Protein AF-0000000066290770 (afdb_homodimer)

Organism: Methanosarcina acetivorans (strain ATCC 35395 / DSM 2834 / JCM 12185 / C2A) (NCBI:txid188937)

Solvent-accessible surface area (backbone atoms only — not comparable to full-atom values): 12757 Å² total; per-residue (Å²): 129,86,73,59,54,65,58,34,53,48,52,32,48,52,29,50,52,49,43,49,64,75,46,68,86,55,50,72,67,58,44,77,74,28,66,59,59,45,32,20,41,50,38,32,49,35,48,33,11,51,30,54,68,66,41,49,66,69,58,50,65,71,44,66,86,53,62,60,66,57,42,34,47,48,22,49,42,57,66,74,42,60,89,70,64,56,65,66,58,50,51,48,36,60,72,48,52,43,58,53,48,49,56,52,50,52,49,50,52,48,47,66,69,65,60,127,129,86,73,58,55,65,58,34,51,47,51,32,50,52,29,49,50,50,41,48,63,75,44,69,87,53,50,72,67,57,44,76,72,29,65,58,60,46,30,21,40,49,38,33,48,35,48,35,10,51,29,55,67,66,38,49,67,68,58,52,65,73,44,67,88,53,63,61,65,58,43,33,48,49,22,51,42,56,66,72,40,59,89,69,63,56,62,68,58,51,50,48,37,60,71,49,50,44,59,53,47,50,55,52,51,52,50,49,51,48,48,64,69,64,59,127

Secondary structure (DSSP, 8-state):
----HHHHHHHHHHHHHHHHHHHTT--HHHHHT-HHHHHHHHHHHHHHHHHHHHS-HHHHHH-TTS-HHHHHHHHHHHHHSTTS--HHHHHHIIIIIHHHHHHHHHHHHHHHHH--/----HHHHHHHHHHHHHHHHHHHTT--HHHHHT-HHHHHHHHHHHHHHHHHHHHS-HHHHHH-TTS-HHHHHHHHHHHHHSTTS--HHHHHHIIIIIHHHHHHHHHHHHHHHHH--

pLDDT: mean 95.93, std 8.74, range [45.28, 98.94]

InterPro domains:
  IPR008201 Ribonuclease HepT-like [PF01934] (12-107)

Structure (mmCIF, N/CA/C/O backbone):
data_AF-0000000066290770-model_v1
#
loop_
_entity.id
_entity.type
_entity.pdbx_description
1 polymer 'Putative RNase MA_1296'
#
loop_
_atom_site.group_PDB
_atom_site.id
_atom_site.type_symbol
_atom_site.label_atom_id
_atom_site.label_alt_id
_atom_site.label_comp_id
_atom_site.label_asym_id
_atom_site.label_entity_id
_atom_site.label_seq_id
_atom_site.pdbx_PDB_ins_code
_atom_site.Cartn_x
_atom_site.Cartn_y
_atom_site.Cartn_z
_atom_site.occupancy
_atom_site.B_iso_or_equiv
_atom_site.auth_seq_id
_atom_site.auth_comp_id
_atom_site.auth_asym_id
_atom_site.auth_atom_id
_atom_site.pdbx_PDB_model_num
ATOM 1 N N . MET A 1 1 ? 10.297 19.641 -12.523 1 45.75 1 MET A N 1
ATOM 2 C CA . MET A 1 1 ? 10.133 20.781 -11.625 1 45.75 1 MET A CA 1
ATOM 3 C C . MET A 1 1 ? 9.633 20.328 -10.258 1 45.75 1 MET A C 1
ATOM 5 O O . MET A 1 1 ? 8.828 19.391 -10.164 1 45.75 1 MET A O 1
ATOM 9 N N . LYS A 1 2 ? 10.391 20.609 -9.211 1 59.28 2 LYS A N 1
ATOM 10 C CA . LYS A 1 2 ? 10.023 20.203 -7.855 1 59.28 2 LYS A CA 1
ATOM 11 C C . LYS A 1 2 ? 8.617 20.672 -7.504 1 59.28 2 LYS A C 1
ATOM 13 O O . LYS A 1 2 ? 8.297 21.859 -7.641 1 59.28 2 LYS A O 1
ATOM 18 N N . LYS A 1 3 ? 7.641 19.688 -7.336 1 73.31 3 LYS A N 1
ATOM 19 C CA . LYS A 1 3 ? 6.27 20.078 -7.016 1 73.31 3 LYS A CA 1
ATOM 20 C C . LYS A 1 3 ? 6.23 20.953 -5.77 1 73.31 3 LYS A C 1
ATOM 22 O O . LYS A 1 3 ? 7.102 20.859 -4.906 1 73.31 3 LYS A O 1
ATOM 27 N N . ASP A 1 4 ? 5.438 21.953 -5.84 1 89.31 4 ASP A N 1
ATOM 28 C CA . ASP A 1 4 ? 5.078 22.781 -4.688 1 89.31 4 ASP A CA 1
ATOM 29 C C . ASP A 1 4 ? 4.719 21.906 -3.486 1 89.31 4 ASP A C 1
ATOM 31 O O . ASP A 1 4 ? 4.008 20.906 -3.625 1 89.31 4 ASP A O 1
ATOM 35 N N . ASP A 1 5 ? 5.363 22.219 -2.348 1 96.88 5 ASP A N 1
ATOM 36 C CA . ASP A 1 5 ? 5.105 21.484 -1.111 1 96.88 5 ASP A CA 1
ATOM 37 C C . ASP A 1 5 ? 3.607 21.375 -0.843 1 96.88 5 ASP A C 1
ATOM 39 O O . ASP A 1 5 ? 3.148 20.406 -0.25 1 96.88 5 ASP A O 1
ATOM 43 N N . ARG A 1 6 ? 2.844 22.344 -1.299 1 96.25 6 ARG A N 1
ATOM 44 C CA . ARG A 1 6 ? 1.404 22.344 -1.054 1 96.25 6 ARG A CA 1
ATOM 45 C C . ARG A 1 6 ? 0.73 21.141 -1.684 1 96.25 6 ARG A C 1
ATOM 47 O O . ARG A 1 6 ? -0.256 20.625 -1.153 1 96.25 6 ARG A O 1
ATOM 54 N N . VAL A 1 7 ? 1.261 20.703 -2.799 1 96.88 7 VAL A N 1
ATOM 55 C CA . VAL A 1 7 ? 0.7 19.547 -3.486 1 96.88 7 VAL A CA 1
ATOM 56 C C . VAL A 1 7 ? 0.788 18.312 -2.582 1 96.88 7 VAL A C 1
ATOM 58 O O . VAL A 1 7 ? -0.211 17.625 -2.361 1 96.88 7 VAL A O 1
ATOM 61 N N . TYR A 1 8 ? 1.95 18.094 -1.993 1 98 8 TYR A N 1
ATOM 62 C CA . TYR A 1 8 ? 2.174 16.906 -1.164 1 98 8 TYR A CA 1
ATOM 63 C C . TYR A 1 8 ? 1.448 17.031 0.17 1 98 8 TYR A C 1
ATOM 65 O O . TYR A 1 8 ? 0.964 16.047 0.717 1 98 8 TYR A O 1
ATOM 73 N N . LEU A 1 9 ? 1.38 18.234 0.683 1 98.56 9 LEU A N 1
ATOM 74 C CA . LEU A 1 9 ? 0.605 18.453 1.899 1 98.56 9 LEU A CA 1
ATOM 75 C C . LEU A 1 9 ? -0.867 18.125 1.673 1 98.56 9 LEU A C 1
ATOM 77 O O . LEU A 1 9 ? -1.521 17.547 2.547 1 98.56 9 LEU A O 1
ATOM 81 N N . ASN A 1 10 ? -1.342 18.469 0.503 1 98 10 ASN A N 1
ATOM 82 C CA . ASN A 1 10 ? -2.73 18.156 0.186 1 98 10 ASN A CA 1
ATOM 83 C C . ASN A 1 10 ? -2.93 16.641 0.006 1 98 10 ASN A C 1
ATOM 85 O O . ASN A 1 10 ? -3.988 16.109 0.345 1 98 10 ASN A O 1
ATOM 89 N N . HIS A 1 11 ? -1.937 15.961 -0.562 1 98.5 11 HIS A N 1
ATOM 90 C CA . HIS A 1 11 ? -2.006 14.508 -0.62 1 98.5 11 HIS A CA 1
ATOM 91 C C . HIS A 1 11 ? -2.141 13.906 0.775 1 98.5 11 HIS A C 1
ATOM 93 O O . HIS A 1 11 ? -2.932 12.984 0.985 1 98.5 11 HIS A O 1
ATOM 99 N N . ILE A 1 12 ? -1.354 14.461 1.691 1 98.81 12 ILE A N 1
ATOM 100 C CA . ILE A 1 12 ? -1.396 13.992 3.072 1 98.81 12 ILE A CA 1
ATOM 101 C C . ILE A 1 12 ? -2.799 14.188 3.641 1 98.81 12 ILE A C 1
ATOM 103 O O . ILE A 1 12 ? -3.379 13.266 4.219 1 98.81 12 ILE A O 1
ATOM 107 N N . LEU A 1 13 ? -3.395 15.328 3.398 1 98.81 13 LEU A N 1
ATOM 108 C CA . LEU A 1 13 ? -4.711 15.633 3.945 1 98.81 13 LEU A CA 1
ATOM 109 C C . LEU A 1 13 ? -5.781 14.734 3.33 1 98.81 13 LEU A C 1
ATOM 111 O O . LEU A 1 13 ? -6.711 14.305 4.02 1 98.81 13 LEU A O 1
ATOM 115 N N . GLN A 1 14 ? -5.66 14.484 2.068 1 98.75 14 GLN A N 1
ATOM 116 C CA . GLN A 1 14 ? -6.609 13.586 1.412 1 98.75 14 GLN A CA 1
ATOM 117 C C . GLN A 1 14 ? -6.539 12.18 2.002 1 98.75 14 GLN A C 1
ATOM 119 O O . GLN A 1 14 ? -7.57 11.562 2.26 1 98.75 14 GLN A O 1
ATOM 124 N N . SER A 1 15 ? -5.332 11.727 2.229 1 98.88 15 SER A N 1
ATOM 125 C CA . SER A 1 15 ? -5.156 10.398 2.816 1 98.88 15 SER A CA 1
ATOM 126 C C . SER A 1 15 ? -5.688 10.352 4.246 1 98.88 15 SER A C 1
ATOM 128 O O . SER A 1 15 ? -6.32 9.375 4.648 1 98.88 15 SER A O 1
ATOM 130 N N . VAL A 1 16 ? -5.391 11.422 4.965 1 98.88 16 VAL A N 1
ATOM 131 C CA . VAL A 1 16 ? -5.926 11.531 6.32 1 98.88 16 VAL A CA 1
ATOM 132 C C . VAL A 1 16 ? -7.449 11.438 6.285 1 98.88 16 VAL A C 1
ATOM 134 O O . VAL A 1 16 ? -8.055 10.695 7.062 1 98.88 16 VAL A O 1
ATOM 137 N N . SER A 1 17 ? -8.062 12.148 5.395 1 98.81 17 SER A N 1
ATOM 138 C CA . SER A 1 17 ? -9.516 12.164 5.285 1 98.81 17 SER A CA 1
ATOM 139 C C . SER A 1 17 ? -10.07 10.781 4.973 1 98.81 17 SER A C 1
ATOM 141 O O . SER A 1 17 ? -11.102 10.383 5.516 1 98.81 17 SER A O 1
ATOM 143 N N . LEU A 1 18 ? -9.43 10.047 4.125 1 98.81 18 LEU A N 1
ATOM 144 C CA . LEU A 1 18 ? -9.875 8.703 3.773 1 98.81 18 LEU A CA 1
ATOM 145 C C . LEU A 1 18 ? -9.75 7.762 4.965 1 98.81 18 LEU A C 1
ATOM 147 O O . LEU A 1 18 ? -10.648 6.957 5.223 1 98.81 18 LEU A O 1
ATOM 151 N N . ILE A 1 19 ? -8.648 7.875 5.695 1 98.94 19 ILE A N 1
ATOM 152 C CA . ILE A 1 19 ? -8.461 7.043 6.875 1 98.94 19 ILE A CA 1
ATOM 153 C C . ILE A 1 19 ? -9.578 7.309 7.883 1 98.94 19 ILE A C 1
ATOM 155 O O . ILE A 1 19 ? -10.156 6.375 8.438 1 98.94 19 ILE A O 1
ATOM 159 N N . GLU A 1 20 ? -9.828 8.578 8.086 1 98.75 20 GLU A N 1
ATOM 160 C CA . GLU A 1 20 ? -10.906 8.953 9 1 98.75 20 GLU A CA 1
ATOM 161 C C . GLU A 1 20 ? -12.242 8.391 8.531 1 98.75 20 GLU A C 1
ATOM 163 O O . GLU A 1 20 ? -13.016 7.863 9.336 1 98.75 20 GLU A O 1
ATOM 168 N N . LYS A 1 21 ? -12.516 8.492 7.258 1 98.75 21 LYS A N 1
ATOM 169 C CA . LYS A 1 21 ? -13.766 7.984 6.688 1 98.75 21 LYS A CA 1
ATOM 170 C C . LYS A 1 21 ? -13.875 6.477 6.875 1 98.75 21 LYS A C 1
ATOM 172 O O . LYS A 1 21 ? -14.93 5.973 7.27 1 98.75 21 LYS A O 1
ATOM 177 N N . TYR A 1 22 ? -12.789 5.766 6.617 1 98.75 22 TYR A N 1
ATOM 178 C CA . TYR A 1 22 ? -12.797 4.309 6.691 1 98.75 22 TYR A CA 1
ATOM 179 C C . TYR A 1 22 ? -13.055 3.84 8.117 1 98.75 22 TYR A C 1
ATOM 181 O O . TYR A 1 22 ? -13.609 2.756 8.336 1 98.75 22 TYR A O 1
ATOM 189 N N . THR A 1 23 ? -12.641 4.664 9.109 1 98.69 23 THR A N 1
ATOM 190 C CA . THR A 1 23 ? -12.578 4.129 10.461 1 98.69 23 THR A CA 1
ATOM 191 C C . THR A 1 23 ? -13.57 4.852 11.375 1 98.69 23 THR A C 1
ATOM 193 O O . THR A 1 23 ? -13.594 4.625 12.586 1 98.69 23 THR A O 1
ATOM 196 N N . GLU A 1 24 ? -14.328 5.773 10.805 1 97.19 24 GLU A N 1
ATOM 197 C CA . GLU A 1 24 ? -15.234 6.633 11.562 1 97.19 24 GLU A CA 1
ATOM 198 C C . GLU A 1 24 ? -16.156 5.809 12.461 1 97.19 24 GLU A C 1
ATOM 200 O O . GLU A 1 24 ? -16.406 6.184 13.609 1 97.19 24 GLU A O 1
ATOM 205 N N . ASP A 1 25 ? -16.578 4.637 12.109 1 96.06 25 ASP A N 1
ATOM 206 C CA . ASP A 1 25 ? -17.578 3.889 12.875 1 96.06 25 ASP A CA 1
ATOM 207 C C . ASP A 1 25 ? -17.016 2.537 13.32 1 96.06 25 ASP A C 1
ATOM 209 O O . ASP A 1 25 ? -17.781 1.603 13.578 1 96.06 25 ASP A O 1
ATOM 213 N N . LEU A 1 26 ? -15.742 2.49 13.352 1 97.81 26 LEU A N 1
ATOM 214 C CA . LEU A 1 26 ? -15.148 1.209 13.719 1 97.81 26 LEU A CA 1
ATOM 215 C C . LEU A 1 26 ? -14.609 1.247 15.148 1 97.81 26 LEU A C 1
ATOM 217 O O . LEU A 1 26 ? -14 2.234 15.555 1 97.81 26 LEU A O 1
ATOM 221 N N . THR A 1 27 ? -14.906 0.156 15.852 1 98.44 27 THR A N 1
ATOM 222 C CA . THR A 1 27 ? -14.211 -0.07 17.109 1 98.44 27 THR A CA 1
ATOM 223 C C . THR A 1 27 ? -12.82 -0.661 16.859 1 98.44 27 THR A C 1
ATOM 225 O O . THR A 1 27 ? -12.531 -1.142 15.766 1 98.44 27 THR A O 1
ATOM 228 N N . GLU A 1 28 ? -12.016 -0.543 17.906 1 98.44 28 GLU A N 1
ATOM 229 C CA . GLU A 1 28 ? -10.703 -1.164 17.828 1 98.44 28 GLU A CA 1
ATOM 230 C C . GLU A 1 28 ? -10.812 -2.645 17.469 1 98.44 28 GLU A C 1
ATOM 232 O O . GLU A 1 28 ? -10.078 -3.141 16.609 1 98.44 28 GLU A O 1
ATOM 237 N N . GLU A 1 29 ? -11.695 -3.295 18.094 1 98.56 29 GLU A N 1
ATOM 238 C CA . GLU A 1 29 ? -11.867 -4.73 17.891 1 98.56 29 GLU A CA 1
ATOM 239 C C . GLU A 1 29 ? -12.297 -5.031 16.453 1 98.56 29 GLU A C 1
ATOM 241 O O . GLU A 1 29 ? -11.797 -5.977 15.836 1 98.56 29 GLU A O 1
ATOM 246 N N . GLU A 1 30 ? -13.234 -4.246 15.953 1 98.62 30 GLU A N 1
ATOM 247 C CA . GLU A 1 30 ? -13.688 -4.418 14.578 1 98.62 30 GLU A CA 1
ATOM 248 C C . GLU A 1 30 ? -12.547 -4.199 13.586 1 98.62 30 GLU A C 1
ATOM 250 O O . GLU A 1 30 ? -12.406 -4.938 12.609 1 98.62 30 GLU A O 1
ATOM 255 N N . PHE A 1 31 ? -11.773 -3.225 13.906 1 98.88 31 PHE A N 1
ATOM 256 C CA . PHE A 1 31 ? -10.633 -2.939 13.039 1 98.88 31 PHE A CA 1
ATOM 257 C C . PHE A 1 31 ? -9.625 -4.078 13.086 1 98.88 31 PHE A C 1
ATOM 259 O O . PHE A 1 31 ? -9.164 -4.555 12.039 1 98.88 31 PHE A O 1
ATOM 266 N N . LEU A 1 32 ? -9.297 -4.555 14.242 1 98.5 32 LEU A N 1
ATOM 267 C CA . LEU A 1 32 ? -8.242 -5.543 14.43 1 98.5 32 LEU A CA 1
ATOM 268 C C . LEU A 1 32 ? -8.641 -6.883 13.828 1 98.5 32 LEU A C 1
ATOM 270 O O . LEU A 1 32 ? -7.777 -7.715 13.531 1 98.5 32 LEU A O 1
ATOM 274 N N . SER A 1 33 ? -9.891 -7.102 13.523 1 98.19 33 SER A N 1
ATOM 275 C CA . SER A 1 33 ? -10.352 -8.398 13.047 1 98.19 33 SER A CA 1
ATOM 276 C C . SER A 1 33 ? -10.742 -8.336 11.57 1 98.19 33 SER A C 1
ATOM 278 O O . SER A 1 33 ? -11.281 -9.305 11.023 1 98.19 33 SER A O 1
ATOM 280 N N . ASN A 1 34 ? -10.523 -7.227 10.977 1 98.38 34 ASN A N 1
ATOM 281 C CA . ASN A 1 34 ? -11 -7.047 9.609 1 98.38 34 ASN A CA 1
ATOM 282 C C . ASN A 1 34 ? -9.891 -6.555 8.695 1 98.38 34 ASN A C 1
ATOM 284 O O . ASN A 1 34 ? -9.625 -5.352 8.625 1 98.38 34 ASN A O 1
ATOM 288 N N . SER A 1 35 ? -9.383 -7.441 7.883 1 98.62 35 SER A N 1
ATOM 289 C CA . SER A 1 35 ? -8.203 -7.164 7.066 1 98.62 35 SER A CA 1
ATOM 290 C C . SER A 1 35 ? -8.516 -6.152 5.969 1 98.62 35 SER A C 1
ATOM 292 O O . SER A 1 35 ? -7.617 -5.445 5.496 1 98.62 35 SER A O 1
ATOM 294 N N . LEU A 1 36 ? -9.773 -6.09 5.598 1 98.81 36 LEU A N 1
ATOM 295 C CA . LEU A 1 36 ? -10.172 -5.125 4.578 1 98.81 36 LEU A CA 1
ATOM 296 C C . LEU A 1 36 ? -9.867 -3.703 5.031 1 98.81 36 LEU A C 1
ATOM 298 O O . LEU A 1 36 ? -9.242 -2.934 4.297 1 98.81 36 LEU A O 1
ATOM 302 N N . PHE A 1 37 ? -10.297 -3.361 6.219 1 98.88 37 PHE A N 1
ATOM 303 C CA . PHE A 1 37 ? -10.07 -2.027 6.762 1 98.88 37 PHE A CA 1
ATOM 304 C C . PHE A 1 37 ? -8.594 -1.809 7.066 1 98.88 37 PHE A C 1
ATOM 306 O O . PHE A 1 37 ? -8.07 -0.71 6.871 1 98.88 37 PHE A O 1
ATOM 313 N N . GLN A 1 38 ? -7.953 -2.877 7.523 1 98.88 38 GLN A N 1
ATOM 314 C CA . GLN A 1 38 ? -6.523 -2.791 7.801 1 98.88 38 GLN A CA 1
ATOM 315 C C . GLN A 1 38 ? -5.742 -2.445 6.535 1 98.88 38 GLN A C 1
ATOM 317 O O . GLN A 1 38 ? -4.969 -1.484 6.52 1 98.88 38 GLN A O 1
ATOM 322 N N . ASP A 1 39 ? -6.016 -3.162 5.508 1 98.88 39 ASP A N 1
ATOM 323 C CA . ASP A 1 39 ? -5.277 -2.957 4.266 1 98.88 39 ASP A CA 1
ATOM 324 C C . ASP A 1 39 ? -5.57 -1.58 3.674 1 98.88 39 ASP A C 1
ATOM 326 O O . ASP A 1 39 ? -4.664 -0.902 3.184 1 98.88 39 ASP A O 1
ATOM 330 N N . ALA A 1 40 ? -6.801 -1.164 3.713 1 98.94 40 ALA A N 1
ATOM 331 C CA . ALA A 1 40 ? -7.172 0.134 3.154 1 98.94 40 ALA A CA 1
ATOM 332 C C . ALA A 1 40 ? -6.484 1.271 3.904 1 98.94 40 ALA A C 1
ATOM 334 O O . ALA A 1 40 ? -5.934 2.188 3.289 1 98.94 40 ALA A O 1
ATOM 335 N N . THR A 1 41 ? -6.469 1.187 5.215 1 98.94 41 THR A N 1
ATOM 336 C CA . THR A 1 41 ? -5.871 2.258 6.004 1 98.94 41 THR A CA 1
ATOM 337 C C . THR A 1 41 ? -4.348 2.236 5.883 1 98.94 41 THR A C 1
ATOM 339 O O . THR A 1 41 ? -3.711 3.291 5.824 1 98.94 41 THR A O 1
ATOM 342 N N . ILE A 1 42 ? -3.799 1.049 5.844 1 98.94 42 ILE A N 1
ATOM 343 C CA . ILE A 1 42 ? -2.354 0.926 5.695 1 98.94 42 ILE A CA 1
ATOM 344 C C . ILE A 1 42 ? -1.92 1.524 4.355 1 98.94 42 ILE A C 1
ATOM 346 O O . ILE A 1 42 ? -0.903 2.219 4.281 1 98.94 42 ILE A O 1
ATOM 350 N N . ARG A 1 43 ? -2.682 1.32 3.305 1 98.88 43 ARG A N 1
ATOM 351 C CA . ARG A 1 43 ? -2.41 1.933 2.008 1 98.88 43 ARG A CA 1
ATOM 352 C C . ARG A 1 43 ? -2.355 3.453 2.119 1 98.88 43 ARG A C 1
ATOM 354 O O . ARG A 1 43 ? -1.444 4.086 1.587 1 98.88 43 ARG A O 1
ATOM 361 N N . GLN A 1 44 ? -3.285 3.992 2.797 1 98.88 44 GLN A N 1
ATOM 362 C CA . GLN A 1 44 ? -3.332 5.445 2.928 1 98.88 44 GLN A CA 1
ATOM 363 C C . GLN A 1 44 ? -2.197 5.953 3.811 1 98.88 44 GLN A C 1
ATOM 365 O O . GLN A 1 44 ? -1.651 7.031 3.568 1 98.88 44 GLN A O 1
ATOM 370 N N . ILE A 1 45 ? -1.801 5.184 4.844 1 98.94 45 ILE A N 1
ATOM 371 C CA . ILE A 1 45 ? -0.653 5.547 5.668 1 98.94 45 ILE A CA 1
ATOM 372 C C . ILE A 1 45 ? 0.619 5.52 4.824 1 98.94 45 ILE A C 1
ATOM 374 O O . ILE A 1 45 ? 1.478 6.395 4.953 1 98.94 45 ILE A O 1
ATOM 378 N N . GL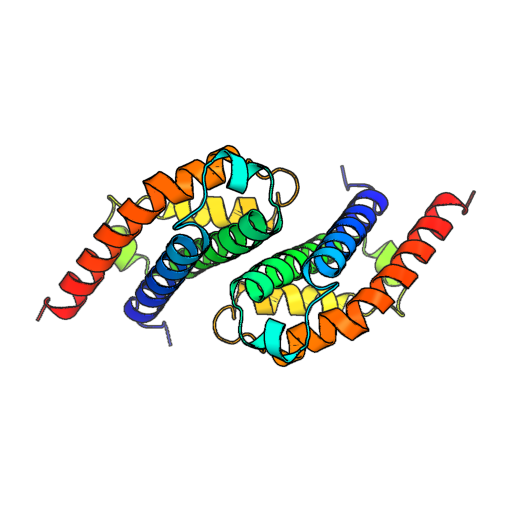N A 1 46 ? 0.743 4.551 3.979 1 98.88 46 GLN A N 1
ATOM 379 C CA . GLN A 1 46 ? 1.875 4.488 3.061 1 98.88 46 GLN A CA 1
ATOM 380 C C . GLN A 1 46 ? 1.925 5.723 2.164 1 98.88 46 GLN A C 1
ATOM 382 O O . GLN A 1 46 ? 3 6.266 1.904 1 98.88 46 GLN A O 1
ATOM 387 N N . ILE A 1 47 ? 0.772 6.16 1.685 1 98.88 47 ILE A N 1
ATOM 388 C CA . ILE A 1 47 ? 0.703 7.336 0.825 1 98.88 47 ILE A CA 1
ATOM 389 C C . ILE A 1 47 ? 1.16 8.57 1.601 1 98.88 47 ILE A C 1
ATOM 391 O O . ILE A 1 47 ? 1.926 9.383 1.084 1 98.88 47 ILE A O 1
ATOM 395 N N . ILE A 1 48 ? 0.717 8.68 2.842 1 98.88 48 ILE A N 1
ATOM 396 C CA . ILE A 1 48 ? 1.16 9.781 3.691 1 98.88 48 ILE A CA 1
ATOM 397 C C . ILE A 1 48 ? 2.684 9.773 3.797 1 98.88 48 ILE A C 1
ATOM 399 O O . ILE A 1 48 ? 3.328 10.812 3.666 1 98.88 48 ILE A O 1
ATOM 403 N N . GLY A 1 49 ? 3.248 8.609 4.059 1 98.69 49 GLY A N 1
ATOM 404 C CA . GLY A 1 49 ? 4.695 8.492 4.133 1 98.69 49 GLY A CA 1
ATOM 405 C C . GLY A 1 49 ? 5.391 8.859 2.838 1 98.69 49 GLY A C 1
ATOM 406 O O . GLY A 1 49 ? 6.418 9.547 2.85 1 98.69 49 GLY A O 1
ATOM 407 N N . GLU A 1 50 ? 4.828 8.422 1.718 1 98.5 50 GLU A N 1
ATOM 408 C CA . GLU A 1 50 ? 5.402 8.742 0.417 1 98.5 50 GLU A CA 1
ATOM 409 C C . GLU A 1 50 ? 5.363 10.25 0.156 1 98.5 50 GLU A C 1
ATOM 411 O O . GLU A 1 50 ? 6.352 10.836 -0.293 1 98.5 50 GLU A O 1
ATOM 416 N N . ALA A 1 51 ? 4.199 10.852 0.392 1 98.25 51 ALA A N 1
ATOM 417 C CA . ALA A 1 51 ? 4.07 12.305 0.234 1 98.25 51 ALA A CA 1
ATOM 418 C C . ALA A 1 51 ? 5.066 13.047 1.12 1 98.25 51 ALA A C 1
ATOM 420 O O . ALA A 1 51 ? 5.664 14.031 0.695 1 98.25 51 ALA A O 1
ATOM 421 N N . THR A 1 52 ? 5.211 12.562 2.338 1 98.44 52 THR A N 1
ATOM 422 C CA . THR A 1 52 ? 6.156 13.148 3.279 1 98.44 52 THR A CA 1
ATOM 423 C C . THR A 1 52 ? 7.566 13.148 2.697 1 98.44 52 THR A C 1
ATOM 425 O O . THR A 1 52 ? 8.281 14.148 2.777 1 98.44 52 THR A O 1
ATOM 428 N N . LYS A 1 53 ? 7.953 12.039 2.09 1 97.56 53 LYS A N 1
ATOM 429 C CA . LYS A 1 53 ? 9.281 11.914 1.509 1 97.56 53 LYS A CA 1
ATOM 430 C C . LYS A 1 53 ? 9.484 12.914 0.371 1 97.56 53 LYS A C 1
ATOM 432 O O . LYS A 1 53 ? 10.617 13.242 0.022 1 97.56 53 LYS A O 1
ATOM 437 N N . ASN A 1 54 ? 8.438 13.359 -0.177 1 97.56 54 ASN A N 1
ATOM 438 C CA . ASN A 1 54 ? 8.523 14.258 -1.322 1 97.56 54 ASN A CA 1
ATOM 439 C C . ASN A 1 54 ? 8.461 15.719 -0.892 1 97.56 54 ASN A C 1
ATOM 441 O O . ASN A 1 54 ? 8.656 16.625 -1.708 1 97.56 54 ASN A O 1
ATOM 445 N N . LEU A 1 55 ? 8.156 16 0.353 1 98.12 55 LEU A N 1
ATOM 446 C CA . LEU A 1 55 ? 8.227 17.375 0.859 1 98.12 55 LEU A CA 1
ATOM 447 C C . LEU A 1 55 ? 9.664 17.891 0.81 1 98.12 55 LEU A C 1
ATOM 449 O O . LEU A 1 55 ? 10.609 17.141 1.015 1 98.12 55 LEU A O 1
ATOM 453 N N . SER A 1 56 ? 9.758 19.172 0.589 1 97.75 56 SER A N 1
ATOM 454 C CA . SER A 1 56 ? 11.086 19.781 0.559 1 97.75 56 SER A CA 1
ATOM 455 C C . SER A 1 56 ? 11.758 19.719 1.928 1 97.75 56 SER A C 1
ATOM 457 O O . SER A 1 56 ? 11.078 19.75 2.957 1 97.75 56 SER A O 1
ATOM 459 N N . LYS A 1 57 ? 13.078 19.609 1.869 1 96.62 57 LYS A N 1
ATOM 460 C CA . LYS A 1 57 ? 13.852 19.656 3.109 1 96.62 57 LYS A CA 1
ATOM 461 C C . LYS A 1 57 ? 13.609 20.969 3.857 1 96.62 57 LYS A C 1
ATOM 463 O O . LYS A 1 57 ? 13.555 20.984 5.09 1 96.62 57 LYS A O 1
ATOM 468 N N . SER A 1 58 ? 13.555 22.031 3.104 1 96.81 58 SER A N 1
ATOM 469 C CA . SER A 1 58 ? 13.328 23.328 3.705 1 96.81 58 SER A CA 1
ATOM 470 C C . SER A 1 58 ? 12.047 23.359 4.527 1 96.81 58 SER A C 1
ATOM 472 O O . SER A 1 58 ? 12.023 23.891 5.637 1 96.81 58 SER A O 1
ATOM 474 N N . LEU A 1 59 ? 10.992 22.828 4.02 1 97.69 59 LEU A N 1
ATOM 475 C CA . LEU A 1 59 ? 9.734 22.781 4.754 1 97.69 59 LEU A CA 1
ATOM 476 C C . LEU A 1 59 ? 9.859 21.922 6.004 1 97.69 59 LEU A C 1
ATOM 478 O O . LEU A 1 59 ? 9.422 22.312 7.086 1 97.69 59 LEU A O 1
ATOM 482 N N . ARG A 1 60 ? 10.414 20.75 5.848 1 97.88 60 ARG A N 1
ATOM 483 C CA . ARG A 1 60 ? 10.555 19.844 6.98 1 97.88 60 ARG A CA 1
ATOM 484 C C . ARG A 1 60 ? 11.375 20.484 8.094 1 97.88 60 ARG A C 1
ATOM 486 O O . ARG A 1 60 ? 11.047 20.344 9.273 1 97.88 60 ARG A O 1
ATOM 493 N N . ASP A 1 61 ? 12.414 21.188 7.633 1 97.69 61 ASP A N 1
ATOM 494 C CA . ASP A 1 61 ? 13.266 21.859 8.609 1 97.69 61 ASP A CA 1
ATOM 495 C C . ASP A 1 61 ? 12.516 22.969 9.328 1 97.69 61 ASP A C 1
ATOM 497 O O . ASP A 1 61 ? 12.797 23.266 10.492 1 97.69 61 ASP A O 1
ATOM 501 N N . LYS A 1 62 ? 11.602 23.594 8.695 1 97.06 62 LYS A N 1
ATOM 502 C CA . LYS A 1 62 ? 10.828 24.703 9.25 1 97.06 62 LYS A CA 1
ATOM 503 C C . LYS A 1 62 ? 9.844 24.219 10.305 1 97.06 62 LYS A C 1
ATOM 505 O O . LYS A 1 62 ? 9.461 24.969 11.203 1 97.06 62 LYS A O 1
ATOM 510 N N . TYR A 1 63 ? 9.398 23.016 10.219 1 97.81 63 TYR A N 1
ATOM 511 C CA . TYR A 1 63 ? 8.422 22.453 11.141 1 97.81 63 TYR A CA 1
ATOM 512 C C . TYR A 1 63 ? 8.961 21.188 11.797 1 97.81 63 TYR A C 1
ATOM 514 O O . TYR A 1 63 ? 8.398 20.094 11.617 1 97.81 63 TYR A O 1
ATOM 522 N N . PRO A 1 64 ? 9.938 21.344 12.656 1 97.06 64 PRO A N 1
ATOM 523 C CA . PRO A 1 64 ? 10.641 20.188 13.242 1 97.06 64 PRO A CA 1
ATOM 524 C C . PRO A 1 64 ? 9.797 19.438 14.266 1 97.06 64 PRO A C 1
ATOM 526 O O . PRO A 1 64 ? 10.156 18.344 14.68 1 97.06 64 PRO A O 1
ATOM 529 N N . GLN A 1 65 ? 8.703 20 14.625 1 96.06 65 GLN A N 1
ATOM 530 C CA . GLN A 1 65 ? 7.836 19.344 15.594 1 96.06 65 GLN A CA 1
ATOM 531 C C . GLN A 1 65 ? 7.125 18.141 14.969 1 96.06 65 GLN A C 1
ATOM 533 O O . GLN A 1 65 ? 6.594 17.281 15.68 1 96.06 65 GLN A O 1
ATOM 538 N N . VAL A 1 66 ? 7.023 18.234 13.688 1 97.88 66 VAL A N 1
ATOM 539 C CA . VAL A 1 66 ? 6.473 17.062 13 1 97.88 66 VAL A CA 1
ATOM 540 C C . VAL A 1 66 ? 7.543 15.984 12.867 1 97.88 66 VAL A C 1
ATOM 542 O O . VAL A 1 66 ? 8.664 16.266 12.438 1 97.88 66 VAL A O 1
ATOM 545 N N . HIS A 1 67 ? 7.211 14.766 13.234 1 97.56 67 HIS A N 1
ATOM 546 C CA . HIS A 1 67 ? 8.156 13.656 13.148 1 97.56 67 HIS A CA 1
ATOM 547 C C . HIS A 1 67 ? 8.242 13.109 11.727 1 97.56 67 HIS A C 1
ATOM 549 O O . HIS A 1 67 ? 7.918 11.945 11.492 1 97.56 67 HIS A O 1
ATOM 555 N N . TRP A 1 68 ? 8.805 13.922 10.789 1 98.38 68 TRP A N 1
ATOM 556 C CA . TRP A 1 68 ? 8.836 13.609 9.359 1 98.38 68 TRP A CA 1
ATOM 557 C C . TRP A 1 68 ? 9.562 12.289 9.109 1 98.38 68 TRP A C 1
ATOM 559 O O . TRP A 1 68 ? 9.094 11.461 8.32 1 98.38 68 TRP A O 1
ATOM 569 N N . ARG A 1 69 ? 10.602 12.109 9.828 1 97.69 69 ARG A N 1
ATOM 570 C CA . ARG A 1 69 ? 11.406 10.906 9.633 1 97.69 69 ARG A CA 1
ATOM 571 C C . ARG A 1 69 ? 10.641 9.656 10.062 1 97.69 69 ARG A C 1
ATOM 573 O O . ARG A 1 69 ? 10.758 8.609 9.438 1 97.69 69 ARG A O 1
ATOM 580 N N . GLY A 1 70 ? 9.953 9.781 11.156 1 98.12 70 GLY A N 1
ATOM 581 C CA . GLY A 1 70 ? 9.133 8.672 11.617 1 98.12 70 GLY A CA 1
ATOM 582 C C . GLY A 1 70 ? 8.023 8.312 10.641 1 98.12 70 GLY A C 1
ATOM 583 O O . GLY A 1 70 ? 7.742 7.133 10.43 1 98.12 70 GLY A O 1
ATOM 584 N N . ILE A 1 71 ? 7.426 9.328 10.07 1 98.62 71 ILE A N 1
ATOM 585 C CA . ILE A 1 71 ? 6.371 9.125 9.078 1 98.62 71 ILE A CA 1
ATOM 586 C C . ILE A 1 71 ? 6.934 8.391 7.867 1 98.62 71 ILE A C 1
ATOM 588 O O . ILE A 1 71 ? 6.367 7.387 7.426 1 98.62 71 ILE A O 1
ATOM 592 N N . ALA A 1 72 ? 8.039 8.859 7.352 1 98.06 72 ALA A N 1
ATOM 593 C CA . ALA A 1 72 ? 8.711 8.211 6.227 1 98.06 72 ALA A CA 1
ATOM 594 C C . ALA A 1 72 ? 9.141 6.789 6.59 1 98.06 72 ALA A C 1
ATOM 596 O O . ALA A 1 72 ? 9.016 5.871 5.773 1 98.06 72 ALA A O 1
ATOM 597 N N . GLY A 1 73 ? 9.641 6.668 7.793 1 97.81 73 GLY A N 1
ATOM 598 C CA . GLY A 1 73 ? 10.07 5.359 8.266 1 97.81 73 GLY A CA 1
ATOM 599 C C . GLY A 1 73 ? 8.938 4.355 8.344 1 97.81 73 GLY A C 1
ATOM 600 O O . GLY A 1 73 ? 9.117 3.182 8.008 1 97.81 73 GLY A O 1
ATOM 601 N N . MET A 1 74 ? 7.809 4.77 8.828 1 98.25 74 MET A N 1
ATOM 602 C CA . MET A 1 74 ? 6.668 3.861 8.891 1 98.25 74 MET A CA 1
ATOM 603 C C . MET A 1 74 ? 6.262 3.395 7.496 1 98.25 74 MET A C 1
ATOM 605 O O . MET A 1 74 ? 5.969 2.217 7.293 1 98.25 74 MET A O 1
ATOM 609 N N . ARG A 1 75 ? 6.215 4.309 6.598 1 97.94 75 ARG A N 1
ATOM 610 C CA . ARG A 1 75 ? 5.957 3.936 5.211 1 97.94 75 ARG A CA 1
ATOM 611 C C . ARG A 1 75 ? 6.898 2.826 4.762 1 97.94 75 ARG A C 1
ATOM 613 O O . ARG A 1 75 ? 6.461 1.828 4.184 1 97.94 75 ARG A O 1
ATOM 620 N N . ASP A 1 76 ? 8.188 2.973 4.99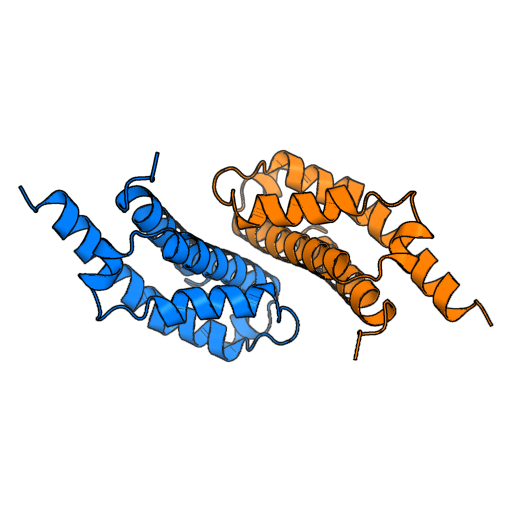2 1 97.69 76 ASP A N 1
ATOM 621 C CA . ASP A 1 76 ? 9.195 2.002 4.57 1 97.69 76 ASP A CA 1
ATOM 622 C C . ASP A 1 76 ? 8.945 0.639 5.211 1 97.69 76 ASP A C 1
ATOM 624 O O . ASP A 1 76 ? 9.039 -0.393 4.543 1 97.69 76 ASP A O 1
ATOM 628 N N . LYS A 1 77 ? 8.609 0.682 6.457 1 97.81 77 LYS A N 1
ATOM 629 C CA . LYS A 1 77 ? 8.328 -0.56 7.172 1 97.81 77 LYS A CA 1
ATOM 630 C C . LYS A 1 77 ? 7.102 -1.261 6.586 1 97.81 77 LYS A C 1
ATOM 632 O O . LYS A 1 77 ? 7.113 -2.477 6.383 1 97.81 77 LYS A O 1
ATOM 637 N N . LEU A 1 78 ? 6.082 -0.54 6.316 1 98.31 78 LEU A N 1
ATOM 638 C CA . LEU A 1 78 ? 4.836 -1.099 5.805 1 98.31 78 LEU A CA 1
ATOM 639 C C . LEU A 1 78 ? 5.039 -1.688 4.41 1 98.31 78 LEU A C 1
ATOM 641 O O . LEU A 1 78 ? 4.348 -2.633 4.027 1 98.31 78 LEU A O 1
ATOM 645 N N . ILE A 1 79 ? 5.973 -1.151 3.648 1 97.5 79 ILE A N 1
ATOM 646 C CA . ILE A 1 79 ? 6.246 -1.605 2.289 1 97.5 79 ILE A CA 1
ATOM 647 C C . ILE A 1 79 ? 7.121 -2.857 2.328 1 97.5 79 ILE A C 1
ATOM 649 O O . ILE A 1 79 ? 6.793 -3.871 1.707 1 97.5 79 ILE A O 1
ATOM 653 N N . HIS A 1 80 ? 8.133 -2.871 3.148 1 95.81 80 HIS A N 1
ATOM 654 C CA . HIS A 1 80 ? 9.148 -3.916 3.076 1 95.81 80 HIS A CA 1
ATOM 655 C C . HIS A 1 80 ? 8.844 -5.043 4.055 1 95.81 80 HIS A C 1
ATOM 657 O O . HIS A 1 80 ? 9.148 -6.207 3.781 1 95.81 80 HIS A O 1
ATOM 663 N N . ASP A 1 81 ? 8.336 -4.699 5.203 1 95.5 81 ASP A N 1
ATOM 664 C CA . ASP A 1 81 ? 7.984 -5.68 6.223 1 95.5 81 ASP A CA 1
ATOM 665 C C . ASP A 1 81 ? 6.477 -5.93 6.242 1 95.5 81 ASP A C 1
ATOM 667 O O . ASP A 1 81 ? 5.848 -5.891 7.301 1 95.5 81 ASP A O 1
ATOM 671 N N . TYR A 1 82 ? 5.887 -6.164 5.117 1 95.75 82 TYR A N 1
ATOM 672 C CA . TYR A 1 82 ? 4.445 -6.215 4.922 1 95.75 82 TYR A CA 1
ATOM 673 C C . TYR A 1 82 ? 3.83 -7.379 5.688 1 95.75 82 TYR A C 1
ATOM 675 O O . TYR A 1 82 ? 2.635 -7.367 5.992 1 95.75 82 TYR A O 1
ATOM 683 N N . PHE A 1 83 ? 4.52 -8.414 6.074 1 91.75 83 PHE A N 1
ATOM 684 C CA . PHE A 1 83 ? 3.945 -9.531 6.812 1 91.75 83 PHE A CA 1
ATOM 685 C C . PHE A 1 83 ? 4.262 -9.422 8.297 1 91.75 83 PHE A C 1
ATOM 687 O O . PHE A 1 83 ? 3.787 -10.227 9.102 1 91.75 83 PHE A O 1
ATOM 694 N N . GLY A 1 84 ? 4.957 -8.438 8.68 1 94.88 84 GLY A N 1
ATOM 695 C CA . GLY A 1 84 ? 5.285 -8.195 10.07 1 94.88 84 GLY A CA 1
ATOM 696 C C . GLY A 1 84 ? 4.652 -6.938 10.625 1 94.88 84 GLY A C 1
ATOM 697 O O . GLY A 1 84 ? 5.125 -6.387 11.625 1 94.88 84 GLY A O 1
ATOM 698 N N . VAL A 1 85 ? 3.619 -6.531 10.008 1 97.75 85 VAL A N 1
ATOM 699 C CA . VAL A 1 85 ? 2.988 -5.273 10.391 1 97.75 85 VAL A CA 1
ATOM 700 C C . VAL A 1 85 ? 2.299 -5.43 11.742 1 97.75 85 VAL A C 1
ATOM 702 O O . VAL A 1 85 ? 1.555 -6.387 11.961 1 97.75 85 VAL A O 1
ATOM 705 N N . ASP A 1 86 ? 2.551 -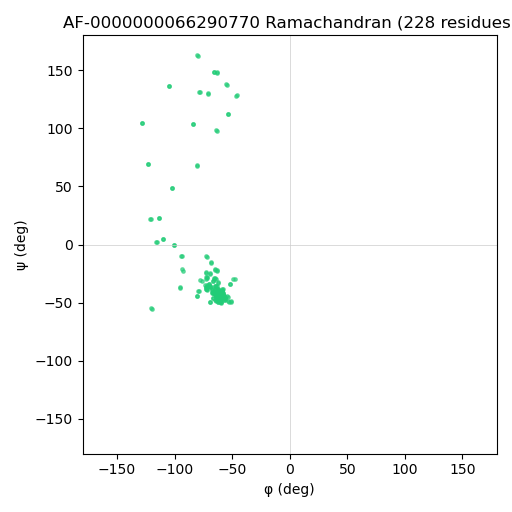4.539 12.656 1 97.88 86 ASP A N 1
ATOM 706 C CA . ASP A 1 86 ? 1.867 -4.469 13.945 1 97.88 86 ASP A CA 1
ATOM 707 C C . ASP A 1 86 ? 0.545 -3.713 13.828 1 97.88 86 ASP A C 1
ATOM 709 O O . ASP A 1 86 ? 0.515 -2.484 13.914 1 97.88 86 ASP A O 1
ATOM 713 N N . ILE A 1 87 ? -0.53 -4.422 13.82 1 98.5 87 ILE A N 1
ATOM 714 C CA . ILE A 1 87 ? -1.837 -3.84 13.539 1 98.5 87 ILE A CA 1
ATOM 715 C C . ILE A 1 87 ? -2.289 -2.98 14.711 1 98.5 87 ILE A C 1
ATOM 717 O O . ILE A 1 87 ? -3.008 -1.994 14.531 1 98.5 87 ILE A O 1
ATOM 721 N N . ASN A 1 88 ? -1.845 -3.332 15.891 1 98.38 88 ASN A N 1
ATOM 722 C CA . ASN A 1 88 ? -2.137 -2.463 17.016 1 98.38 88 ASN A CA 1
ATOM 723 C C . ASN A 1 88 ? -1.487 -1.092 16.859 1 98.38 88 ASN A C 1
ATOM 725 O O . ASN A 1 88 ? -2.1 -0.069 17.172 1 98.38 88 ASN A O 1
ATOM 729 N N . ALA A 1 89 ? -0.292 -1.119 16.422 1 98.19 89 ALA A N 1
ATOM 730 C CA . ALA A 1 89 ? 0.403 0.142 16.172 1 98.19 89 ALA A CA 1
ATOM 731 C C . ALA A 1 89 ? -0.288 0.94 15.062 1 98.19 89 ALA A C 1
ATOM 733 O O . ALA A 1 89 ? -0.36 2.17 15.133 1 98.19 89 ALA A O 1
ATOM 734 N N . VAL A 1 90 ? -0.807 0.239 14.094 1 98.81 90 VAL A N 1
ATOM 735 C CA . VAL A 1 90 ? -1.55 0.898 13.023 1 98.81 90 VAL A CA 1
ATOM 736 C C . VAL A 1 90 ? -2.799 1.563 13.602 1 98.81 90 VAL A C 1
ATOM 738 O O . VAL A 1 90 ? -3.086 2.725 13.297 1 98.81 90 VAL A O 1
ATOM 741 N N . TRP A 1 91 ? -3.441 0.869 14.438 1 98.81 91 TRP A N 1
ATOM 742 C CA . TRP A 1 91 ? -4.641 1.425 15.055 1 98.81 91 TRP A CA 1
ATOM 743 C C . TRP A 1 91 ? -4.301 2.652 15.898 1 98.81 91 TRP A C 1
ATOM 745 O O . TRP A 1 91 ? -4.984 3.676 15.812 1 98.81 91 TRP A O 1
ATOM 755 N N . ASP A 1 92 ? -3.229 2.562 16.641 1 98.38 92 ASP A N 1
ATOM 756 C CA . ASP A 1 92 ? -2.793 3.705 17.438 1 98.38 92 ASP A CA 1
ATOM 757 C C . ASP A 1 92 ? -2.49 4.91 16.562 1 98.38 92 ASP A C 1
ATOM 759 O O . ASP A 1 92 ? -2.844 6.043 16.891 1 98.38 92 ASP A O 1
ATOM 763 N N . THR A 1 93 ? -1.844 4.617 15.477 1 98.75 93 THR A N 1
ATOM 764 C CA . THR A 1 93 ? -1.533 5.672 14.516 1 98.75 93 THR A CA 1
ATOM 765 C C . THR A 1 93 ? -2.812 6.328 14 1 98.75 93 THR A C 1
ATOM 767 O O . THR A 1 93 ? -2.904 7.555 13.945 1 98.75 93 THR A O 1
ATOM 770 N N . ILE A 1 94 ? -3.797 5.559 13.695 1 98.81 94 ILE A N 1
ATOM 771 C CA . ILE A 1 94 ? -5.062 6.027 13.141 1 98.81 94 ILE A CA 1
ATOM 772 C C . ILE A 1 94 ? -5.781 6.906 14.164 1 98.81 94 ILE A C 1
ATOM 774 O O . ILE A 1 94 ? -6.316 7.961 13.82 1 98.81 94 ILE A O 1
ATOM 778 N N . LYS A 1 95 ? -5.695 6.539 15.367 1 98.31 95 LYS A N 1
ATOM 779 C CA . LYS A 1 95 ? -6.547 7.18 16.359 1 98.31 95 LYS A CA 1
ATOM 780 C C . LYS A 1 95 ? -5.832 8.352 17.031 1 98.31 95 LYS A C 1
ATOM 782 O O . LYS A 1 95 ? -6.473 9.297 17.5 1 98.31 95 LYS A O 1
ATOM 787 N N . GLU A 1 96 ? -4.531 8.344 16.969 1 98 96 GLU A N 1
ATOM 788 C CA . GLU A 1 96 ? -3.787 9.367 17.688 1 98 96 GLU A CA 1
ATOM 789 C C . GLU A 1 96 ? -2.928 10.203 16.75 1 98 96 GLU A C 1
ATOM 791 O O . GLU A 1 96 ? -3.092 11.422 16.672 1 98 96 GLU A O 1
ATOM 796 N N . ASP A 1 97 ? -2.096 9.547 15.984 1 98.5 97 ASP A N 1
ATOM 797 C CA . ASP A 1 97 ? -1.093 10.25 15.195 1 98.5 97 ASP A CA 1
ATOM 798 C C . ASP A 1 97 ? -1.734 10.969 14.008 1 98.5 97 ASP A C 1
ATOM 800 O O . ASP A 1 97 ? -1.334 12.078 13.656 1 98.5 97 ASP A O 1
ATOM 804 N N . ILE A 1 98 ? -2.732 10.344 13.453 1 98.69 98 ILE A N 1
ATOM 805 C CA . ILE A 1 98 ? -3.34 10.875 12.234 1 98.69 98 ILE A CA 1
ATOM 806 C C . ILE A 1 98 ? -4.09 12.164 12.555 1 98.69 98 ILE A C 1
ATOM 808 O O . ILE A 1 98 ? -3.906 13.18 11.883 1 98.69 98 ILE A O 1
ATOM 812 N N . PRO A 1 99 ? -4.934 12.195 13.578 1 98.56 99 PRO A N 1
ATOM 813 C CA . PRO A 1 99 ? -5.582 13.461 13.922 1 98.56 99 PRO A CA 1
ATOM 814 C C . PRO A 1 99 ? -4.582 14.57 14.25 1 98.56 99 PRO A C 1
ATOM 816 O O . PRO A 1 99 ? -4.781 15.719 13.859 1 98.56 99 PRO A O 1
ATOM 819 N N . ALA A 1 100 ? -3.516 14.258 14.914 1 98.44 100 ALA A N 1
ATOM 820 C CA . ALA A 1 100 ? -2.484 15.242 15.234 1 98.44 100 ALA A CA 1
ATOM 821 C C . ALA A 1 100 ? -1.808 15.75 13.961 1 98.44 100 ALA A C 1
ATOM 823 O O . ALA A 1 100 ? -1.56 16.953 13.828 1 98.44 100 ALA A O 1
ATOM 824 N N . LEU A 1 101 ? -1.526 14.859 13.07 1 98.69 101 LEU A N 1
ATOM 825 C CA . LEU A 1 101 ? -0.91 15.227 11.797 1 98.69 101 LEU A CA 1
ATOM 826 C C . LEU A 1 101 ? -1.829 16.141 10.992 1 98.69 101 LEU A C 1
ATOM 828 O O . LEU A 1 101 ? -1.37 17.109 10.391 1 98.69 101 LEU A O 1
ATOM 832 N N . LYS A 1 102 ? -3.102 15.773 10.961 1 98.75 102 LYS A N 1
ATOM 833 C CA . LYS A 1 102 ? -4.078 16.594 10.25 1 98.75 102 LYS A CA 1
ATOM 834 C C . LYS A 1 102 ? -4.023 18.047 10.727 1 98.75 102 LYS A C 1
ATOM 836 O O . LYS A 1 102 ? -3.953 18.969 9.906 1 98.75 102 LYS A O 1
ATOM 841 N N . LYS A 1 103 ? -4.043 18.25 11.984 1 98.5 103 LYS A N 1
ATOM 842 C CA . LYS A 1 103 ? -4.043 19.594 12.57 1 98.5 103 LYS A CA 1
ATOM 843 C C . LYS A 1 103 ? -2.795 20.375 12.164 1 98.5 103 LYS A C 1
ATOM 845 O O . LYS A 1 103 ? -2.889 21.516 11.734 1 98.5 103 LYS A O 1
ATOM 850 N N . ILE A 1 104 ? -1.672 19.734 12.273 1 98.25 104 ILE A N 1
ATOM 851 C CA . ILE A 1 104 ? -0.42 20.438 12.016 1 98.25 104 ILE A CA 1
ATOM 852 C C . ILE A 1 104 ? -0.282 20.719 10.523 1 98.25 104 ILE A C 1
ATOM 854 O O . ILE A 1 104 ? 0.225 21.766 10.125 1 98.25 104 ILE A O 1
ATOM 858 N N . VAL A 1 105 ? -0.68 19.797 9.703 1 98.62 105 VAL A N 1
ATOM 859 C CA . VAL A 1 105 ? -0.574 19.984 8.266 1 98.62 105 VAL A CA 1
ATOM 860 C C . VAL A 1 105 ? -1.488 21.125 7.828 1 98.62 105 VAL A C 1
ATOM 862 O O . VAL A 1 105 ? -1.117 21.938 6.973 1 98.62 105 VAL A O 1
ATOM 865 N N . LEU A 1 106 ? -2.648 21.188 8.398 1 98.31 106 LEU A N 1
ATOM 866 C CA . LEU A 1 106 ? -3.549 22.297 8.102 1 98.31 106 LEU A CA 1
ATOM 867 C C . LEU A 1 106 ? -2.926 23.641 8.508 1 98.31 106 LEU A C 1
ATOM 869 O O . LEU A 1 106 ? -3.035 24.625 7.777 1 98.31 106 LEU A O 1
ATOM 873 N N . GLU A 1 107 ? -2.293 23.656 9.617 1 97.44 107 GLU A N 1
ATOM 874 C CA . GLU A 1 107 ? -1.59 24.859 10.062 1 97.44 107 GLU A CA 1
ATOM 875 C C . GLU A 1 107 ? -0.484 25.25 9.078 1 97.44 107 GLU A C 1
ATOM 877 O O . GLU A 1 107 ? -0.305 26.422 8.773 1 97.44 107 GLU A O 1
ATOM 882 N N . ILE A 1 108 ? 0.243 24.25 8.656 1 97.88 108 ILE A N 1
ATOM 883 C CA . ILE A 1 108 ? 1.333 24.484 7.715 1 97.88 108 ILE A CA 1
ATOM 884 C C . ILE A 1 108 ? 0.78 25.094 6.426 1 97.88 108 ILE A C 1
ATOM 886 O O . ILE A 1 108 ? 1.322 26.078 5.91 1 97.88 108 ILE A O 1
ATOM 890 N N . ILE A 1 109 ? -0.275 24.5 5.969 1 97.31 109 ILE A N 1
ATOM 891 C CA . ILE A 1 109 ? -0.874 24.969 4.727 1 97.31 109 ILE A CA 1
ATOM 892 C C . ILE A 1 109 ? -1.357 26.406 4.902 1 97.31 109 ILE A C 1
ATOM 894 O O . ILE A 1 109 ? -1.176 27.25 4.012 1 97.31 109 ILE A O 1
ATOM 898 N N . GLN A 1 110 ? -1.96 26.703 6.027 1 96.31 110 GLN A N 1
ATOM 899 C CA . GLN A 1 110 ? -2.404 28.062 6.324 1 96.31 110 GLN A CA 1
ATOM 900 C C . GLN A 1 110 ? -1.227 29.031 6.352 1 96.31 110 GLN A C 1
ATOM 902 O O . GLN A 1 110 ? -1.315 30.141 5.82 1 96.31 110 GLN A O 1
ATOM 907 N N . ASP A 1 111 ? -0.193 28.609 6.977 1 94.44 111 ASP A N 1
ATOM 908 C CA . ASP A 1 111 ? 1.014 29.422 7.043 1 94.44 111 ASP A CA 1
ATOM 909 C C . ASP A 1 111 ? 1.565 29.719 5.648 1 94.44 111 ASP A C 1
ATOM 911 O O . ASP A 1 111 ? 1.995 30.828 5.359 1 94.44 111 ASP A O 1
ATOM 915 N N . LEU A 1 112 ? 1.612 28.703 4.863 1 93.19 112 LEU A N 1
ATOM 916 C CA . LEU A 1 112 ? 2.145 28.828 3.51 1 93.19 112 LEU A CA 1
ATOM 917 C C . LEU A 1 112 ? 1.269 29.734 2.66 1 93.19 112 LEU A C 1
ATOM 919 O O . LEU A 1 112 ? 1.768 30.438 1.775 1 93.19 112 LEU A O 1
ATOM 923 N N . ASN A 1 113 ? -0.026 29.641 2.91 1 90.88 113 ASN A N 1
ATOM 924 C CA . ASN A 1 113 ? -0.949 30.469 2.139 1 90.88 113 ASN A CA 1
ATOM 925 C C . ASN A 1 113 ? -0.978 31.906 2.654 1 90.88 113 ASN A C 1
ATOM 927 O O . ASN A 1 113 ? -1.334 32.844 1.917 1 90.88 113 ASN A O 1
ATOM 931 N N . GLY A 1 114 ? -0.952 32.125 3.996 1 83.25 114 GLY A N 1
ATOM 932 C CA . GLY A 1 114 ? -0.966 33.469 4.586 1 83.25 114 GLY A CA 1
ATOM 933 C C . GLY A 1 114 ? 0.381 34.156 4.52 1 83.25 114 GLY A C 1
ATOM 934 O O . GLY A 1 114 ? 0.478 35.344 4.777 1 83.25 114 GLY A O 1
ATOM 935 N N . ASN A 1 115 ? 1.543 33.469 4.559 1 61.28 115 ASN A N 1
ATOM 936 C CA . ASN A 1 115 ? 2.818 34.156 4.492 1 61.28 115 ASN A CA 1
ATOM 937 C C . ASN A 1 115 ? 2.99 34.875 3.156 1 61.28 115 ASN A C 1
ATOM 939 O O . ASN A 1 115 ? 3.037 34.25 2.104 1 61.28 115 ASN A O 1
ATOM 943 N N . PRO A 1 116 ? 2.693 36.344 3.1 1 47.22 116 PRO A N 1
ATOM 944 C CA . PRO A 1 116 ? 2.961 37.281 2.006 1 47.22 116 PRO A CA 1
ATOM 945 C C . PRO A 1 116 ? 4.387 37.188 1.472 1 47.22 116 PRO A C 1
ATOM 947 O O . PRO A 1 116 ? 5.293 36.781 2.199 1 47.22 116 PRO A O 1
ATOM 950 N N . MET B 1 1 ? 20.391 -14.469 5.059 1 45.28 1 MET B N 1
ATOM 951 C CA . MET B 1 1 ? 20.203 -15.648 4.215 1 45.28 1 MET B CA 1
ATOM 952 C C . MET B 1 1 ? 19.047 -15.438 3.242 1 45.28 1 MET B C 1
ATOM 954 O O . MET B 1 1 ? 18.047 -14.797 3.586 1 45.28 1 MET B O 1
ATOM 958 N N . LYS B 1 2 ? 19.312 -15.539 1.954 1 58.88 2 LYS B N 1
ATOM 959 C CA . LYS B 1 2 ? 18.297 -15.336 0.928 1 58.88 2 LYS B CA 1
ATOM 960 C C . LYS B 1 2 ? 17.078 -16.234 1.18 1 58.88 2 LYS B C 1
ATOM 962 O O . LYS B 1 2 ? 17.219 -17.438 1.345 1 58.88 2 LYS B O 1
ATOM 967 N N . LYS B 1 3 ? 15.883 -15.602 1.529 1 72.88 3 LYS B N 1
ATOM 968 C CA . LYS B 1 3 ? 14.703 -16.422 1.812 1 72.88 3 LYS B CA 1
ATOM 969 C C . LYS B 1 3 ? 14.391 -17.359 0.651 1 72.88 3 LYS B C 1
ATOM 971 O O . LYS B 1 3 ? 14.711 -17.047 -0.501 1 72.88 3 LYS B O 1
ATOM 976 N N . ASP B 1 4 ? 14.07 -18.531 0.979 1 89.12 4 ASP B N 1
ATOM 977 C CA . ASP B 1 4 ? 13.516 -19.516 0.054 1 89.12 4 ASP B CA 1
ATOM 978 C C . ASP B 1 4 ? 12.406 -18.906 -0.798 1 89.12 4 ASP B C 1
ATOM 980 O O . ASP B 1 4 ? 11.555 -18.172 -0.287 1 89.12 4 ASP B O 1
ATOM 984 N N . ASP B 1 5 ? 12.555 -19.078 -2.119 1 96.75 5 ASP B N 1
ATOM 985 C CA . ASP B 1 5 ? 11.562 -18.578 -3.059 1 96.75 5 ASP B CA 1
ATOM 986 C C . ASP B 1 5 ? 10.148 -18.969 -2.625 1 96.75 5 ASP B C 1
ATOM 988 O O . ASP B 1 5 ? 9.188 -18.234 -2.881 1 96.75 5 ASP B O 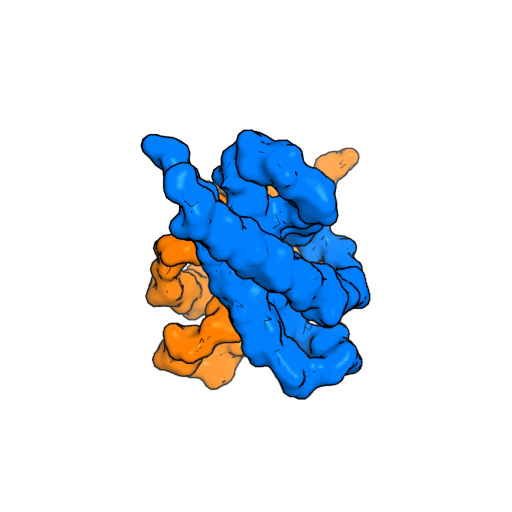1
ATOM 992 N N . ARG B 1 6 ? 10 -20.078 -1.954 1 96.19 6 ARG B N 1
ATOM 993 C CA . ARG B 1 6 ? 8.688 -20.562 -1.536 1 96.19 6 ARG B CA 1
ATOM 994 C C . ARG B 1 6 ? 8.016 -19.578 -0.585 1 96.19 6 ARG B C 1
ATOM 996 O O . ARG B 1 6 ? 6.793 -19.453 -0.583 1 96.19 6 ARG B O 1
ATOM 1003 N N . VAL B 1 7 ? 8.828 -18.922 0.206 1 96.81 7 VAL B N 1
ATOM 1004 C CA . VAL B 1 7 ? 8.289 -17.953 1.153 1 96.81 7 VAL B CA 1
ATOM 1005 C C . VAL B 1 7 ? 7.578 -16.844 0.399 1 96.81 7 VAL B C 1
ATOM 1007 O O . VAL B 1 7 ? 6.422 -16.516 0.696 1 96.81 7 VAL B O 1
ATOM 1010 N N . TYR B 1 8 ? 8.227 -16.297 -0.615 1 98 8 TYR B N 1
ATOM 1011 C CA . TYR B 1 8 ? 7.676 -15.18 -1.367 1 98 8 TYR B CA 1
ATOM 1012 C C . TYR B 1 8 ? 6.516 -15.625 -2.246 1 98 8 TYR B C 1
ATOM 1014 O O . TYR B 1 8 ? 5.555 -14.883 -2.445 1 98 8 TYR B O 1
ATOM 1022 N N . LEU B 1 9 ? 6.602 -16.812 -2.762 1 98.56 9 LEU B N 1
ATOM 1023 C CA . LEU B 1 9 ? 5.484 -17.359 -3.521 1 98.56 9 LEU B CA 1
ATOM 1024 C C . LEU B 1 9 ? 4.246 -17.5 -2.643 1 98.56 9 LEU B C 1
ATOM 1026 O O . LEU B 1 9 ? 3.129 -17.234 -3.092 1 98.56 9 LEU B O 1
ATOM 1030 N N . ASN B 1 10 ? 4.473 -17.891 -1.414 1 98 10 ASN B N 1
ATOM 1031 C CA . ASN B 1 10 ? 3.348 -18 -0.491 1 98 10 ASN B CA 1
ATOM 1032 C C . ASN B 1 10 ? 2.783 -16.641 -0.129 1 98 10 ASN B C 1
ATOM 1034 O O . ASN B 1 10 ? 1.577 -16.484 0.078 1 98 10 ASN B O 1
ATOM 1038 N N . HIS B 1 11 ? 3.652 -15.633 -0.012 1 98.44 11 HIS B N 1
ATOM 1039 C CA . HIS B 1 11 ? 3.158 -14.273 0.178 1 98.44 11 HIS B CA 1
ATOM 1040 C C . HIS B 1 11 ? 2.236 -13.859 -0.963 1 98.44 11 HIS B C 1
ATOM 1042 O O . HIS B 1 11 ? 1.187 -13.25 -0.729 1 98.44 11 HIS B O 1
ATOM 1048 N N . ILE B 1 12 ? 2.668 -14.203 -2.174 1 98.81 12 ILE B N 1
ATOM 1049 C CA . ILE B 1 12 ? 1.87 -13.875 -3.352 1 98.81 12 ILE B CA 1
ATOM 1050 C C . ILE B 1 12 ? 0.506 -14.555 -3.254 1 98.81 12 ILE B C 1
ATOM 1052 O O . ILE B 1 12 ? -0.529 -13.914 -3.443 1 98.81 12 ILE B O 1
ATOM 1056 N N . LEU B 1 13 ? 0.478 -15.805 -2.859 1 98.81 13 LEU B N 1
ATOM 1057 C CA . LEU B 1 13 ? -0.771 -16.547 -2.789 1 98.81 13 LEU B CA 1
ATOM 1058 C C . LEU B 1 13 ? -1.681 -16 -1.7 1 98.81 13 LEU B C 1
ATOM 1060 O O . LEU B 1 13 ? -2.9 -15.938 -1.872 1 98.81 13 LEU B O 1
ATOM 1064 N N . GLN B 1 14 ? -1.108 -15.625 -0.604 1 98.75 14 GLN B N 1
ATOM 1065 C CA . GLN B 1 14 ? -1.897 -15.031 0.47 1 98.75 14 GLN B CA 1
ATOM 1066 C C . GLN B 1 14 ? -2.549 -13.727 0.018 1 98.75 14 GLN B C 1
ATOM 1068 O O . GLN B 1 14 ? -3.727 -13.492 0.293 1 98.75 14 GLN B O 1
ATOM 1073 N N . SER B 1 15 ? -1.774 -12.93 -0.676 1 98.88 15 SER B N 1
ATOM 1074 C CA . SER B 1 15 ? -2.307 -11.664 -1.18 1 98.88 15 SER B CA 1
ATOM 1075 C C . SER B 1 15 ? -3.396 -11.898 -2.221 1 98.88 15 SER B C 1
ATOM 1077 O O . SER B 1 15 ? -4.414 -11.211 -2.227 1 98.88 15 SER B O 1
ATOM 1079 N N . VAL B 1 16 ? -3.141 -12.859 -3.08 1 98.88 16 VAL B N 1
ATOM 1080 C CA . VAL B 1 16 ? -4.148 -13.242 -4.062 1 98.88 16 VAL B CA 1
ATOM 1081 C C . VAL B 1 16 ? -5.441 -13.633 -3.354 1 98.88 16 VAL B C 1
ATOM 1083 O O . VAL B 1 16 ? -6.527 -13.188 -3.727 1 98.88 16 VAL B O 1
ATOM 1086 N N . SER B 1 17 ? -5.336 -14.438 -2.346 1 98.81 17 SER B N 1
ATOM 1087 C CA . SER B 1 17 ? -6.504 -14.914 -1.608 1 98.81 17 SER B CA 1
ATOM 1088 C C . SER B 1 17 ? -7.266 -13.758 -0.977 1 98.81 17 SER B C 1
ATOM 1090 O O . SER B 1 17 ? -8.5 -13.75 -0.972 1 98.81 17 SER B O 1
ATOM 1092 N N . LEU B 1 18 ? -6.578 -12.805 -0.447 1 98.81 18 LEU B N 1
ATOM 1093 C CA . LEU B 1 18 ? -7.223 -11.648 0.169 1 98.81 18 LEU B CA 1
ATOM 1094 C C . LEU B 1 18 ? -7.941 -10.805 -0.878 1 98.81 18 LEU B C 1
ATOM 1096 O O . LEU B 1 18 ? -9.062 -10.344 -0.649 1 98.81 18 LEU B O 1
ATOM 1100 N N . ILE B 1 19 ? -7.312 -10.617 -2.029 1 98.94 19 ILE B N 1
ATOM 1101 C CA . ILE B 1 19 ? -7.941 -9.859 -3.104 1 98.94 19 ILE B CA 1
ATOM 1102 C C . ILE B 1 19 ? -9.234 -10.547 -3.529 1 98.94 19 ILE B C 1
ATOM 1104 O O . ILE B 1 19 ? -10.266 -9.891 -3.699 1 98.94 19 ILE B O 1
ATOM 1108 N N . GLU B 1 20 ? -9.133 -11.828 -3.691 1 98.75 20 GLU B N 1
ATOM 1109 C CA . GLU B 1 20 ? -10.32 -12.594 -4.062 1 98.75 20 GLU B CA 1
ATOM 1110 C C . GLU B 1 20 ? -11.414 -12.461 -3.012 1 98.75 20 GLU B C 1
ATOM 1112 O O . GLU B 1 20 ? -12.586 -12.266 -3.346 1 98.75 20 GLU B O 1
ATOM 1117 N N . LYS B 1 21 ? -11.047 -12.547 -1.77 1 98.75 21 LYS B N 1
ATOM 1118 C CA . LYS B 1 21 ? -12.008 -12.422 -0.671 1 98.75 21 LYS B CA 1
ATOM 1119 C C . LYS B 1 21 ? -12.664 -11.047 -0.671 1 98.75 21 LYS B C 1
ATOM 1121 O O . LYS B 1 21 ? -13.883 -10.938 -0.517 1 98.75 21 LYS B O 1
ATOM 1126 N N . TYR B 1 22 ? -11.859 -10.016 -0.857 1 98.75 22 TYR B N 1
ATOM 1127 C CA . TYR B 1 22 ? -12.359 -8.648 -0.81 1 98.75 22 TYR B CA 1
ATOM 1128 C C . TYR B 1 22 ? -13.359 -8.391 -1.934 1 98.75 22 TYR B C 1
ATOM 1130 O O . TYR B 1 22 ? -14.258 -7.559 -1.799 1 98.75 22 TYR B O 1
ATOM 1138 N N . THR B 1 23 ? -13.188 -9.109 -3.066 1 98.69 23 THR B N 1
ATOM 1139 C CA . THR B 1 23 ? -13.906 -8.688 -4.262 1 98.69 23 THR B CA 1
ATOM 1140 C C . THR B 1 23 ? -14.914 -9.758 -4.691 1 98.69 23 THR B C 1
ATOM 1142 O O . THR B 1 23 ? -15.539 -9.633 -5.742 1 98.69 23 THR B O 1
ATOM 1145 N N . GLU B 1 24 ? -15.008 -10.82 -3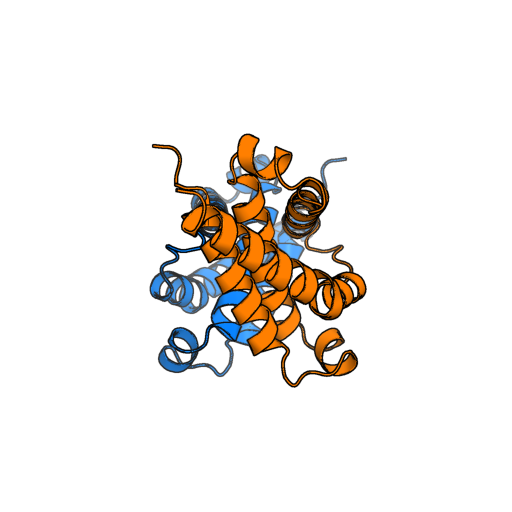.924 1 97.25 24 GLU B N 1
ATOM 1146 C CA . GLU B 1 24 ? -15.836 -11.977 -4.262 1 97.25 24 GLU B CA 1
ATOM 1147 C C . GLU B 1 24 ? -17.266 -11.555 -4.594 1 97.25 24 GLU B C 1
ATOM 1149 O O . GLU B 1 24 ? -17.859 -12.078 -5.535 1 97.25 24 GLU B O 1
ATOM 1154 N N . ASP B 1 25 ? -17.828 -10.562 -3.998 1 96.19 25 ASP B N 1
ATOM 1155 C CA . ASP B 1 25 ? -19.234 -10.227 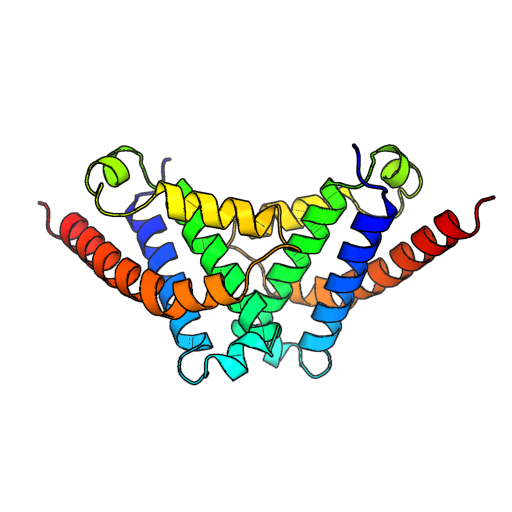-4.18 1 96.19 25 ASP B CA 1
ATOM 1156 C C . ASP B 1 25 ? -19.391 -8.805 -4.727 1 96.19 25 ASP B C 1
ATOM 1158 O O . ASP B 1 25 ? -20.438 -8.18 -4.547 1 96.19 25 ASP B O 1
ATOM 1162 N N . LEU B 1 26 ? -18.359 -8.367 -5.324 1 97.81 26 LEU B N 1
ATOM 1163 C CA . LEU B 1 26 ? -18.422 -6.996 -5.82 1 97.81 26 LEU B CA 1
ATOM 1164 C C . LEU B 1 26 ? -18.594 -6.977 -7.336 1 97.81 26 LEU B C 1
ATOM 1166 O O . LEU B 1 26 ? -17.953 -7.746 -8.047 1 97.81 26 LEU B O 1
ATOM 1170 N N . THR B 1 27 ? -19.5 -6.094 -7.758 1 98.44 27 THR B N 1
ATOM 1171 C CA . THR B 1 27 ? -19.531 -5.758 -9.18 1 98.44 27 THR B CA 1
ATOM 1172 C C . THR B 1 27 ? -18.453 -4.738 -9.523 1 98.44 27 THR B C 1
ATOM 1174 O O . THR B 1 27 ? -17.875 -4.113 -8.633 1 98.44 27 THR B O 1
ATOM 1177 N N . GLU B 1 28 ? -18.203 -4.676 -10.82 1 98.44 28 GLU B N 1
ATOM 1178 C CA . GLU B 1 28 ? -17.25 -3.662 -11.281 1 98.44 28 GLU B CA 1
ATOM 1179 C C . GLU B 1 28 ? -17.672 -2.271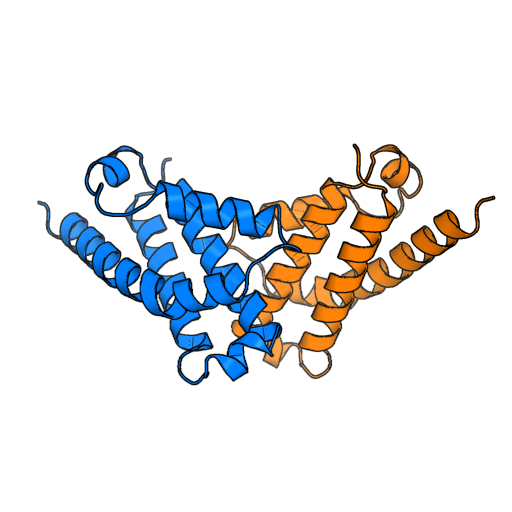 -10.805 1 98.44 28 GLU B C 1
ATOM 1181 O O . GLU B 1 28 ? -16.828 -1.506 -10.32 1 98.44 28 GLU B O 1
ATOM 1186 N N . GLU B 1 29 ? -18.891 -1.974 -10.914 1 98.56 29 GLU B N 1
ATOM 1187 C CA . GLU B 1 29 ? -19.406 -0.659 -10.539 1 98.56 29 GLU B CA 1
ATOM 1188 C C . GLU B 1 29 ? -19.219 -0.402 -9.047 1 98.56 29 GLU B C 1
ATOM 1190 O O . GLU B 1 29 ? -18.828 0.696 -8.641 1 98.56 29 GLU B O 1
ATOM 1195 N N . GLU B 1 30 ? -19.531 -1.416 -8.25 1 98.62 30 GLU B N 1
ATOM 1196 C CA . GLU B 1 30 ? -19.359 -1.293 -6.805 1 98.62 30 GLU B CA 1
ATOM 1197 C C . GLU B 1 30 ? -17.906 -1.059 -6.441 1 98.62 30 GLU B C 1
ATOM 1199 O O . GLU B 1 30 ? -17.594 -0.242 -5.57 1 98.62 30 GLU B O 1
ATOM 1204 N N . PHE B 1 31 ? -17.094 -1.754 -7.133 1 98.88 31 PHE B N 1
ATOM 1205 C CA . PHE B 1 31 ? -15.664 -1.596 -6.879 1 98.88 31 PHE B CA 1
ATOM 1206 C C . PHE B 1 31 ? -15.195 -0.202 -7.281 1 98.88 31 PHE B C 1
ATOM 1208 O O . PHE B 1 31 ? -14.508 0.472 -6.512 1 98.88 31 PHE B O 1
ATOM 1215 N N . LEU B 1 32 ? -15.586 0.26 -8.422 1 98.5 32 LEU B N 1
ATOM 1216 C CA . LEU B 1 32 ? -15.094 1.516 -8.977 1 98.5 32 LEU B CA 1
ATOM 1217 C C . LEU B 1 32 ? -15.594 2.703 -8.164 1 98.5 32 LEU B C 1
ATOM 1219 O O . LEU B 1 32 ? -15.008 3.787 -8.211 1 98.5 32 LEU B O 1
ATOM 1223 N N . SER B 1 33 ? -16.578 2.529 -7.324 1 98.19 33 SER B N 1
ATOM 1224 C CA . SER B 1 33 ? -17.172 3.645 -6.59 1 98.19 33 SER B CA 1
ATOM 1225 C C . SER B 1 33 ? -16.828 3.566 -5.102 1 98.19 33 SER B C 1
ATOM 1227 O O . SER B 1 33 ? -17.344 4.352 -4.301 1 98.19 33 SER B O 1
ATOM 1229 N N . ASN B 1 34 ? -16.031 2.635 -4.75 1 98.38 34 ASN B N 1
ATOM 1230 C CA . ASN B 1 34 ? -15.766 2.416 -3.332 1 98.38 34 ASN B CA 1
ATOM 1231 C C . ASN B 1 34 ? -14.266 2.377 -3.041 1 98.38 34 ASN B C 1
ATOM 1233 O O . ASN B 1 34 ? -13.633 1.335 -3.197 1 98.38 34 ASN B O 1
ATOM 1237 N N . SER B 1 35 ? -13.766 3.436 -2.482 1 98.62 35 SER B N 1
ATOM 1238 C CA . SER B 1 35 ? -12.328 3.613 -2.297 1 98.62 35 SER B CA 1
ATOM 1239 C C . SER B 1 35 ? -11.781 2.645 -1.254 1 98.62 35 SER B C 1
ATOM 1241 O O . SER B 1 35 ? -10.602 2.297 -1.283 1 98.62 35 SER B O 1
ATOM 1243 N N . LEU B 1 36 ? -12.656 2.221 -0.366 1 98.81 36 LEU B N 1
ATOM 1244 C CA . LEU B 1 36 ? -12.227 1.263 0.649 1 98.81 36 LEU B CA 1
ATOM 1245 C C . LEU B 1 36 ? -11.719 -0.022 0.005 1 98.81 36 LEU B C 1
ATOM 1247 O O . LEU B 1 36 ? -10.625 -0.49 0.327 1 98.81 36 LEU B O 1
ATOM 1251 N N . PHE B 1 37 ? -12.484 -0.57 -0.893 1 98.88 37 PHE B N 1
ATOM 1252 C CA . PHE B 1 37 ? -12.109 -1.802 -1.577 1 98.88 37 PHE B CA 1
ATOM 1253 C C . PHE B 1 37 ? -10.945 -1.562 -2.523 1 98.88 37 PHE B C 1
ATOM 1255 O O . PHE B 1 37 ? -10.062 -2.416 -2.664 1 98.88 37 PHE B O 1
ATOM 1262 N N . GLN B 1 38 ? -10.953 -0.388 -3.143 1 98.88 38 GLN B N 1
ATOM 1263 C CA . GLN B 1 38 ? -9.844 -0.034 -4.023 1 98.88 38 GLN B CA 1
ATOM 1264 C C . GLN B 1 38 ? -8.523 -0.015 -3.266 1 98.88 38 GLN B C 1
ATOM 1266 O O . GLN B 1 38 ? -7.562 -0.678 -3.666 1 98.88 38 GLN B O 1
ATOM 1271 N N . ASP B 1 39 ? -8.523 0.655 -2.17 1 98.94 39 ASP B N 1
ATOM 1272 C CA . ASP B 1 39 ? -7.289 0.792 -1.401 1 98.94 39 ASP B CA 1
ATOM 1273 C C . ASP B 1 39 ? -6.832 -0.557 -0.85 1 98.94 39 ASP B C 1
ATOM 1275 O O . ASP B 1 39 ? -5.641 -0.869 -0.868 1 98.94 39 ASP B O 1
ATOM 1279 N N . ALA B 1 40 ? -7.75 -1.349 -0.37 1 98.94 40 ALA B N 1
ATOM 1280 C CA . ALA B 1 40 ? -7.398 -2.65 0.193 1 98.94 40 ALA B CA 1
ATOM 1281 C C . ALA B 1 40 ? -6.793 -3.561 -0.871 1 98.94 40 ALA B C 1
ATOM 1283 O O . ALA B 1 40 ? -5.77 -4.203 -0.635 1 98.94 40 ALA B O 1
ATOM 1284 N N . THR B 1 41 ? -7.387 -3.574 -2.037 1 98.94 41 THR B N 1
ATOM 1285 C CA . THR B 1 41 ? -6.898 -4.457 -3.092 1 98.94 41 THR B CA 1
ATOM 1286 C C . THR B 1 41 ? -5.574 -3.943 -3.654 1 98.94 41 THR B C 1
ATOM 1288 O O . THR B 1 41 ? -4.68 -4.73 -3.967 1 98.94 41 THR B O 1
ATOM 1291 N N . ILE B 1 42 ? -5.473 -2.639 -3.777 1 98.94 42 ILE B N 1
ATOM 1292 C CA . ILE B 1 42 ? -4.234 -2.051 -4.273 1 98.94 42 ILE B CA 1
ATOM 1293 C C . ILE B 1 42 ? -3.088 -2.375 -3.316 1 98.94 42 ILE B C 1
ATOM 1295 O O . ILE B 1 42 ? -1.982 -2.703 -3.752 1 98.94 42 ILE B O 1
ATOM 1299 N N . ARG B 1 43 ? -3.328 -2.338 -2.023 1 98.88 43 ARG B N 1
ATOM 1300 C CA . ARG B 1 43 ? -2.332 -2.729 -1.032 1 98.88 43 ARG B CA 1
ATOM 1301 C C . ARG B 1 43 ? -1.854 -4.156 -1.271 1 98.88 43 ARG B C 1
ATOM 1303 O O . ARG B 1 43 ? -0.651 -4.43 -1.242 1 98.88 43 ARG B O 1
ATOM 1310 N N . GLN B 1 44 ? -2.758 -5.02 -1.51 1 98.88 44 GLN B N 1
ATOM 1311 C CA . GLN B 1 44 ? -2.393 -6.414 -1.717 1 98.88 44 GLN B CA 1
ATOM 1312 C C . GLN B 1 44 ? -1.667 -6.605 -3.047 1 98.88 44 GLN B C 1
ATOM 1314 O O . GLN B 1 44 ? -0.759 -7.43 -3.152 1 98.88 44 GLN B O 1
ATOM 1319 N N . ILE B 1 45 ? -2.039 -5.828 -4.086 1 98.94 45 ILE B N 1
ATOM 1320 C CA . ILE B 1 45 ? -1.324 -5.871 -5.359 1 98.94 45 ILE B CA 1
ATOM 1321 C C . ILE B 1 45 ? 0.106 -5.375 -5.164 1 98.94 45 ILE B C 1
ATOM 1323 O O . ILE B 1 45 ? 1.048 -5.938 -5.727 1 98.94 45 ILE B O 1
ATOM 1327 N N . GLN B 1 46 ? 0.271 -4.355 -4.391 1 98.88 46 GLN B N 1
ATOM 1328 C CA . GLN B 1 46 ? 1.606 -3.867 -4.066 1 98.88 46 GLN B CA 1
ATOM 1329 C C . GLN B 1 46 ? 2.436 -4.949 -3.379 1 98.88 46 GLN B C 1
ATOM 1331 O O . GLN B 1 46 ? 3.625 -5.102 -3.664 1 98.88 46 GLN B O 1
ATOM 1336 N N . ILE B 1 47 ? 1.822 -5.691 -2.471 1 98.88 47 ILE B N 1
ATOM 1337 C CA . ILE B 1 47 ? 2.518 -6.762 -1.762 1 98.88 47 ILE B CA 1
ATOM 1338 C C . ILE B 1 47 ? 2.947 -7.84 -2.752 1 98.88 47 ILE B C 1
ATOM 1340 O O . ILE B 1 47 ? 4.078 -8.328 -2.695 1 98.88 47 ILE B O 1
ATOM 1344 N N . ILE B 1 48 ? 2.062 -8.188 -3.674 1 98.88 48 ILE B N 1
ATOM 1345 C CA . ILE B 1 48 ? 2.406 -9.148 -4.715 1 98.88 48 ILE B CA 1
ATOM 1346 C C . ILE B 1 48 ? 3.633 -8.664 -5.48 1 98.88 48 ILE B C 1
ATOM 1348 O O . ILE B 1 48 ? 4.566 -9.43 -5.73 1 98.88 48 ILE B O 1
ATOM 1352 N N . GLY B 1 49 ? 3.621 -7.402 -5.883 1 98.69 49 GLY B N 1
ATOM 1353 C CA . GLY B 1 49 ? 4.762 -6.844 -6.586 1 98.69 49 GLY B CA 1
ATOM 1354 C C . GLY B 1 49 ? 6.039 -6.867 -5.766 1 98.69 49 GLY B C 1
ATOM 1355 O O . GLY B 1 49 ? 7.109 -7.188 -6.281 1 98.69 49 GLY B O 1
ATOM 1356 N N . GLU B 1 50 ? 5.926 -6.535 -4.477 1 98.44 50 GLU B N 1
ATOM 1357 C CA . GLU B 1 50 ? 7.09 -6.559 -3.596 1 98.44 50 GLU B CA 1
ATOM 1358 C C . GLU B 1 50 ? 7.648 -7.973 -3.459 1 98.44 50 GLU B C 1
ATOM 1360 O O . GLU B 1 50 ? 8.859 -8.18 -3.539 1 98.44 50 GLU B O 1
ATOM 1365 N N . ALA B 1 51 ? 6.773 -8.938 -3.199 1 98.25 51 ALA B N 1
ATOM 1366 C CA . ALA B 1 51 ? 7.191 -10.328 -3.107 1 98.25 51 ALA B CA 1
ATOM 1367 C C . ALA B 1 51 ? 7.867 -10.789 -4.398 1 98.25 51 ALA B C 1
ATOM 1369 O O . ALA B 1 51 ? 8.875 -11.5 -4.359 1 98.25 51 ALA B O 1
ATOM 1370 N N . THR B 1 52 ? 7.293 -10.375 -5.504 1 98.44 52 THR B N 1
ATOM 1371 C CA . THR B 1 52 ? 7.855 -10.703 -6.812 1 98.44 52 THR B CA 1
ATOM 1372 C C . THR B 1 52 ? 9.297 -10.211 -6.918 1 98.44 52 THR B C 1
ATOM 1374 O O . THR B 1 52 ? 10.18 -10.938 -7.383 1 98.44 52 THR B O 1
ATOM 1377 N N . LYS B 1 53 ? 9.531 -8.992 -6.469 1 97.5 53 LYS B N 1
ATOM 1378 C CA . LYS B 1 53 ? 10.867 -8.406 -6.527 1 97.5 53 LYS B CA 1
ATOM 1379 C C . LYS B 1 53 ? 11.852 -9.203 -5.676 1 97.5 53 LYS B C 1
ATOM 1381 O O . LYS B 1 53 ? 13.062 -9.133 -5.898 1 97.5 53 LYS B O 1
ATOM 1386 N N . ASN B 1 54 ? 11.367 -9.906 -4.754 1 97.56 54 ASN B N 1
ATOM 1387 C CA . ASN B 1 54 ? 12.227 -10.641 -3.834 1 97.56 54 ASN B CA 1
ATOM 1388 C C . ASN B 1 54 ? 12.453 -12.078 -4.301 1 97.56 54 ASN B C 1
ATOM 1390 O O . ASN B 1 54 ? 13.273 -12.797 -3.729 1 97.56 54 ASN B O 1
ATOM 1394 N N . LEU B 1 55 ? 11.75 -12.531 -5.289 1 98.12 55 LEU B N 1
ATOM 1395 C CA . LEU B 1 55 ? 12.023 -13.844 -5.875 1 98.12 55 LEU B CA 1
ATOM 1396 C C . LEU B 1 55 ? 13.406 -13.883 -6.504 1 98.12 55 LEU B C 1
ATOM 1398 O O . LEU B 1 55 ? 13.875 -12.883 -7.051 1 98.12 55 LEU B O 1
ATOM 1402 N N . SER B 1 56 ? 13.984 -15.039 -6.457 1 97.69 56 SER B N 1
ATOM 1403 C CA . SER B 1 56 ? 15.305 -15.195 -7.062 1 97.69 56 SER B CA 1
ATOM 1404 C C . SER B 1 56 ? 15.234 -15.023 -8.578 1 97.69 56 SER B C 1
ATOM 1406 O O . SER B 1 56 ? 14.219 -15.344 -9.195 1 97.69 56 SER B O 1
ATOM 1408 N N . LYS B 1 57 ? 16.344 -14.508 -9.102 1 96.62 57 LYS B N 1
ATOM 1409 C CA . LYS B 1 57 ? 16.453 -14.398 -10.555 1 96.62 57 LYS B CA 1
ATOM 1410 C C . LYS B 1 57 ? 16.328 -15.773 -11.219 1 96.62 57 LYS B C 1
ATOM 1412 O O . LYS B 1 57 ? 15.742 -15.898 -12.289 1 96.62 57 LYS B O 1
ATOM 1417 N N . SER B 1 58 ? 16.953 -16.734 -10.609 1 96.81 58 SER B N 1
ATOM 1418 C CA . SER B 1 58 ? 16.922 -18.094 -11.148 1 96.81 58 SER B CA 1
ATOM 1419 C C . SER B 1 58 ? 15.484 -18.578 -11.32 1 96.81 58 SER B C 1
ATOM 1421 O O . SER B 1 58 ? 15.141 -19.172 -12.344 1 96.81 58 SER B O 1
ATOM 1423 N N . LEU B 1 59 ? 14.656 -18.375 -10.352 1 97.69 59 LEU B N 1
ATOM 1424 C CA . LEU B 1 59 ? 13.258 -18.797 -10.453 1 97.69 59 LEU B CA 1
ATOM 1425 C C . LEU B 1 59 ? 12.539 -18.031 -11.555 1 97.69 59 LEU B C 1
ATOM 1427 O O . LEU B 1 59 ? 11.82 -18.62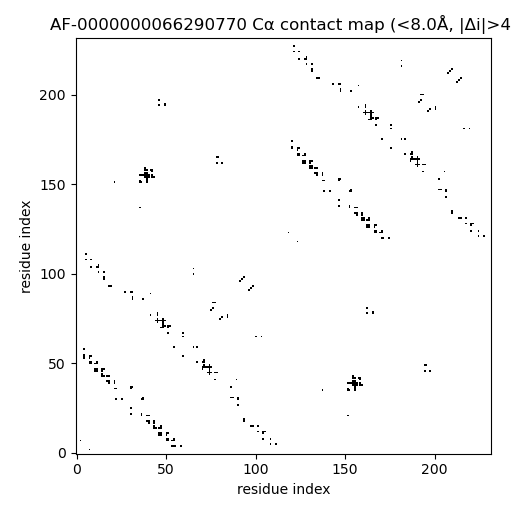5 -12.359 1 97.69 59 LEU B O 1
ATOM 1431 N N . ARG B 1 60 ? 12.703 -16.734 -11.57 1 97.88 60 ARG B N 1
ATOM 1432 C CA . ARG B 1 60 ? 12.031 -15.922 -12.578 1 97.88 60 ARG B CA 1
ATOM 1433 C C . ARG B 1 60 ? 12.438 -16.344 -13.984 1 97.88 60 ARG B C 1
ATOM 1435 O O . ARG B 1 60 ? 11.594 -16.406 -14.891 1 97.88 60 ARG B O 1
ATOM 1442 N N . ASP B 1 61 ? 13.734 -16.656 -14.086 1 97.62 61 ASP B N 1
ATOM 1443 C CA . ASP B 1 61 ? 14.234 -17.094 -15.383 1 97.62 61 ASP B CA 1
ATOM 1444 C C . ASP B 1 61 ? 13.641 -18.438 -15.781 1 97.62 61 ASP B C 1
ATOM 1446 O O . ASP B 1 61 ? 13.461 -18.719 -16.969 1 97.62 61 ASP B O 1
ATOM 1450 N N . LYS B 1 62 ? 13.344 -19.266 -14.859 1 97.06 62 LYS B N 1
ATOM 1451 C CA . LYS B 1 62 ? 12.805 -20.609 -15.094 1 97.06 62 LYS B CA 1
ATOM 1452 C C . LYS B 1 62 ? 11.352 -20.531 -15.562 1 97.06 62 LYS B C 1
ATOM 1454 O O . LYS B 1 62 ? 10.875 -21.438 -16.266 1 97.06 62 LYS B O 1
ATOM 1459 N N . TYR B 1 63 ? 10.641 -19.516 -15.188 1 97.81 63 TYR B N 1
ATOM 1460 C CA . TYR B 1 63 ? 9.234 -19.359 -15.539 1 97.81 63 TYR B CA 1
ATOM 1461 C C . TYR B 1 63 ? 8.992 -18.047 -16.266 1 97.81 63 TYR B C 1
ATOM 1463 O O . TYR B 1 63 ? 8.266 -17.188 -15.773 1 97.81 63 TYR B O 1
ATOM 1471 N N . PRO B 1 64 ? 9.5 -17.953 -17.484 1 97.12 64 PRO B N 1
ATOM 1472 C CA . PRO B 1 64 ? 9.461 -16.703 -18.219 1 97.12 64 PRO B CA 1
ATOM 1473 C C . PRO B 1 64 ? 8.062 -16.328 -18.703 1 97.12 64 PRO B C 1
ATOM 1475 O O . PRO B 1 64 ? 7.828 -15.211 -19.156 1 97.12 64 PRO B O 1
ATOM 1478 N N . GLN B 1 65 ? 7.16 -17.234 -18.594 1 96.19 65 GLN B N 1
ATOM 1479 C CA . GLN B 1 65 ? 5.793 -16.969 -19.031 1 96.19 65 GLN B CA 1
ATOM 1480 C C . GLN B 1 65 ? 5.09 -16.016 -18.062 1 96.19 65 GLN B C 1
ATOM 1482 O O . GLN B 1 65 ? 4.055 -15.43 -18.406 1 96.19 65 GLN B O 1
ATOM 1487 N N . VAL B 1 66 ? 5.598 -16.031 -16.891 1 97.88 66 VAL B N 1
ATOM 1488 C CA . VAL B 1 66 ? 5.066 -15.062 -15.945 1 97.88 66 VAL B CA 1
ATOM 1489 C C . VAL B 1 66 ? 5.68 -13.688 -16.219 1 97.88 66 VAL B C 1
ATOM 1491 O O . VAL B 1 66 ? 6.898 -13.562 -16.344 1 97.88 66 VAL B O 1
ATOM 1494 N N . HIS B 1 67 ? 4.844 -12.672 -16.297 1 97.56 67 HIS B N 1
ATOM 1495 C CA . HIS B 1 67 ? 5.316 -11.32 -16.547 1 97.56 67 HIS B CA 1
ATOM 1496 C C . HIS B 1 67 ? 5.848 -10.664 -15.281 1 97.56 67 HIS B C 1
ATOM 1498 O O . HIS B 1 67 ? 5.316 -9.641 -14.836 1 97.56 67 HIS B O 1
ATOM 1504 N N . TRP B 1 68 ? 6.992 -11.18 -14.758 1 98.38 68 TRP B N 1
ATOM 1505 C CA . TRP B 1 68 ? 7.551 -10.758 -13.477 1 98.38 68 TRP B CA 1
ATOM 1506 C C . TRP B 1 68 ? 7.848 -9.266 -13.469 1 98.38 68 TRP B C 1
ATOM 1508 O O . TRP B 1 68 ? 7.547 -8.57 -12.5 1 98.38 68 TRP B O 1
ATOM 1518 N N . ARG B 1 69 ? 8.344 -8.812 -14.562 1 97.69 69 ARG B N 1
ATOM 1519 C CA . ARG B 1 69 ? 8.719 -7.402 -14.656 1 97.69 69 ARG B CA 1
ATOM 1520 C C . ARG B 1 69 ? 7.492 -6.504 -14.602 1 97.69 69 ARG B C 1
ATOM 1522 O O . ARG B 1 69 ? 7.531 -5.422 -14.016 1 97.69 69 ARG B O 1
ATOM 1529 N N . GLY B 1 70 ? 6.473 -6.926 -15.281 1 98.12 70 GLY B N 1
ATOM 1530 C CA . GLY B 1 70 ? 5.23 -6.176 -15.242 1 98.12 70 GLY B CA 1
ATOM 1531 C C . GLY B 1 70 ? 4.617 -6.109 -13.859 1 98.12 70 GLY B C 1
ATOM 1532 O O . GLY B 1 70 ? 4.098 -5.07 -13.453 1 98.12 70 GLY B O 1
ATOM 1533 N N . ILE B 1 71 ? 4.691 -7.211 -13.156 1 98.62 71 ILE B N 1
ATOM 1534 C CA . ILE B 1 71 ? 4.184 -7.285 -11.789 1 98.62 71 ILE B CA 1
ATOM 1535 C C . ILE B 1 71 ? 4.957 -6.32 -10.898 1 98.62 71 ILE B C 1
ATOM 1537 O O . ILE B 1 71 ? 4.359 -5.52 -10.18 1 98.62 71 ILE B O 1
ATOM 1541 N N . ALA B 1 72 ? 6.262 -6.363 -10.969 1 98 72 ALA B N 1
ATOM 1542 C CA . ALA B 1 72 ? 7.117 -5.449 -10.211 1 98 72 ALA B CA 1
ATOM 1543 C C . ALA B 1 72 ? 6.855 -4 -10.609 1 98 72 ALA B C 1
ATOM 1545 O O . ALA B 1 72 ? 6.82 -3.111 -9.758 1 98 72 ALA B O 1
ATOM 1546 N N . GLY B 1 73 ? 6.707 -3.822 -11.898 1 97.81 73 GLY B N 1
ATOM 1547 C CA . GLY B 1 73 ? 6.445 -2.486 -12.406 1 97.81 73 GLY B CA 1
ATOM 1548 C C . GLY B 1 73 ? 5.141 -1.901 -11.906 1 97.81 73 GLY B C 1
ATOM 1549 O O . GLY B 1 73 ? 5.066 -0.711 -11.594 1 97.81 73 GLY B O 1
ATOM 1550 N N . MET B 1 74 ? 4.117 -2.688 -11.867 1 98.25 74 MET B N 1
ATOM 1551 C CA . MET B 1 74 ? 2.842 -2.199 -11.352 1 98.25 74 MET B CA 1
ATOM 1552 C C . MET B 1 74 ? 2.971 -1.779 -9.891 1 98.25 74 MET B C 1
ATOM 1554 O O . MET B 1 74 ? 2.436 -0.746 -9.484 1 98.25 74 MET B O 1
ATOM 1558 N N . ARG B 1 75 ? 3.623 -2.592 -9.141 1 98 75 ARG B N 1
ATOM 1559 C CA . ARG B 1 75 ? 3.9 -2.217 -7.758 1 98 75 ARG B CA 1
ATOM 1560 C C . ARG B 1 75 ? 4.539 -0.833 -7.684 1 98 75 ARG B C 1
ATOM 1562 O O . ARG B 1 75 ? 4.109 0.013 -6.898 1 98 75 ARG B O 1
ATOM 1569 N N . ASP B 1 76 ? 5.562 -0.572 -8.477 1 97.69 76 ASP B N 1
ATOM 1570 C CA . ASP B 1 76 ? 6.285 0.696 -8.461 1 97.69 76 ASP B CA 1
ATOM 1571 C C . ASP B 1 76 ? 5.359 1.857 -8.828 1 97.69 76 ASP B C 1
ATOM 1573 O O . ASP B 1 76 ? 5.398 2.912 -8.188 1 97.69 76 ASP B O 1
ATOM 1577 N N . LYS B 1 77 ? 4.547 1.609 -9.797 1 97.88 77 LYS B N 1
ATOM 1578 C CA . LYS B 1 77 ? 3.596 2.637 -10.211 1 97.88 77 LYS B CA 1
ATOM 1579 C C . LYS B 1 77 ? 2.605 2.957 -9.094 1 97.88 77 LYS B C 1
ATOM 1581 O O . LYS B 1 77 ? 2.322 4.125 -8.828 1 97.88 77 LYS B O 1
ATOM 1586 N N . LEU B 1 78 ? 2.094 1.966 -8.453 1 98.38 78 LEU B N 1
ATOM 1587 C CA . LEU B 1 78 ? 1.098 2.139 -7.406 1 98.38 78 LEU B CA 1
ATOM 1588 C C . LEU B 1 78 ? 1.694 2.865 -6.203 1 98.38 78 LEU B C 1
ATOM 1590 O O . LEU B 1 78 ? 0.984 3.574 -5.488 1 98.38 78 LEU B O 1
ATOM 1594 N N . ILE B 1 79 ? 2.98 2.711 -5.969 1 97.56 79 ILE B N 1
ATOM 1595 C CA . ILE B 1 79 ? 3.666 3.33 -4.84 1 97.56 79 ILE B CA 1
ATOM 1596 C C . ILE B 1 79 ? 3.984 4.785 -5.164 1 97.56 79 ILE B C 1
ATOM 1598 O O . ILE B 1 79 ? 3.664 5.688 -4.387 1 97.56 79 ILE B O 1
ATOM 1602 N N . HIS B 1 80 ? 4.465 5.062 -6.344 1 95.88 80 HIS B N 1
ATOM 1603 C CA . HIS B 1 80 ? 5.02 6.379 -6.648 1 95.88 80 HIS B CA 1
ATOM 1604 C C . HIS B 1 80 ? 3.975 7.277 -7.301 1 95.88 80 HIS B C 1
ATOM 1606 O O . HIS B 1 80 ? 3.982 8.492 -7.098 1 95.88 80 HIS B O 1
ATOM 1612 N N . ASP B 1 81 ? 3.152 6.711 -8.117 1 95.56 81 ASP B N 1
ATOM 1613 C CA . ASP B 1 81 ? 2.09 7.449 -8.797 1 95.56 81 ASP B CA 1
ATOM 1614 C C . ASP B 1 81 ? 0.739 7.203 -8.125 1 95.56 81 ASP B C 1
ATOM 1616 O O . ASP B 1 81 ? -0.244 6.891 -8.805 1 95.56 81 ASP B O 1
ATOM 1620 N N . TYR B 1 82 ? 0.668 7.32 -6.855 1 95.81 82 TYR B N 1
ATOM 1621 C CA . TYR B 1 82 ? -0.473 6.918 -6.039 1 95.81 82 TYR B CA 1
ATOM 1622 C C . TYR B 1 82 ? -1.698 7.762 -6.363 1 95.81 82 TYR B C 1
ATOM 1624 O O . TYR B 1 82 ? -2.832 7.348 -6.109 1 95.81 82 TYR B O 1
ATOM 1632 N N . PHE B 1 83 ? -1.615 8.938 -6.926 1 91.75 83 PHE B N 1
ATOM 1633 C CA . PHE B 1 83 ? -2.781 9.75 -7.246 1 91.75 83 PHE B CA 1
ATOM 1634 C C . PHE B 1 83 ? -3.131 9.641 -8.727 1 91.75 83 PHE B C 1
ATOM 1636 O O . PHE B 1 83 ? -4.145 10.18 -9.172 1 91.75 83 PHE B O 1
ATOM 1643 N N . GLY B 1 84 ? -2.406 8.922 -9.445 1 94.94 84 GLY B N 1
ATOM 1644 C CA . GLY B 1 84 ? -2.666 8.695 -10.859 1 94.94 84 GLY B CA 1
ATOM 1645 C C . GLY B 1 84 ? -3.045 7.262 -11.172 1 94.94 84 GLY B C 1
ATOM 1646 O O . GLY B 1 84 ? -2.922 6.816 -12.32 1 94.94 84 GLY B O 1
ATOM 1647 N N . VAL B 1 85 ? -3.516 6.594 -10.195 1 97.75 85 VAL B N 1
ATOM 1648 C CA . VAL B 1 85 ? -3.814 5.176 -10.352 1 97.75 85 VAL B CA 1
ATOM 1649 C C . VAL B 1 85 ? -5.039 5.004 -11.25 1 97.75 85 VAL B C 1
ATOM 1651 O O . VAL B 1 85 ? -6.062 5.656 -11.047 1 97.75 85 VAL B O 1
ATOM 1654 N N . ASP B 1 86 ? -4.945 4.156 -12.25 1 97.94 86 ASP B N 1
ATOM 1655 C CA . ASP B 1 86 ? -6.062 3.771 -13.109 1 97.94 86 ASP B CA 1
ATOM 1656 C C . ASP B 1 86 ? -6.879 2.646 -12.469 1 97.94 86 ASP B C 1
ATOM 1658 O O . ASP B 1 86 ? -6.551 1.469 -12.633 1 97.94 86 ASP B O 1
ATOM 1662 N N . ILE B 1 87 ? -8 2.967 -11.938 1 98.5 87 ILE B N 1
ATOM 1663 C CA . ILE B 1 87 ? -8.781 2.023 -11.148 1 98.5 87 ILE B CA 1
ATOM 1664 C C . ILE B 1 87 ? -9.406 0.976 -12.07 1 98.5 87 ILE B C 1
ATOM 1666 O O . ILE B 1 87 ? -9.609 -0.171 -11.664 1 98.5 87 ILE B O 1
ATOM 1670 N N . ASN B 1 88 ? -9.672 1.361 -13.281 1 98.38 88 ASN B N 1
ATOM 1671 C CA . ASN B 1 88 ? -10.148 0.361 -14.234 1 98.38 88 ASN B CA 1
ATOM 1672 C C . ASN B 1 88 ? -9.094 -0.716 -14.484 1 98.38 88 ASN B C 1
ATOM 1674 O O . ASN B 1 88 ? -9.422 -1.901 -14.57 1 98.38 88 ASN B O 1
ATOM 1678 N N . ALA B 1 89 ? -7.906 -0.279 -14.617 1 98.19 89 ALA B N 1
ATOM 1679 C CA . ALA B 1 89 ? -6.812 -1.23 -14.797 1 98.19 89 ALA B CA 1
ATOM 1680 C C . ALA B 1 89 ? -6.652 -2.119 -13.57 1 98.19 89 ALA B C 1
ATOM 1682 O O . ALA B 1 89 ? -6.348 -3.309 -13.695 1 98.19 89 ALA B O 1
ATOM 1683 N N . VAL B 1 90 ? -6.875 -1.55 -12.414 1 98.81 90 VAL B N 1
ATOM 1684 C CA . VAL B 1 90 ? -6.812 -2.326 -11.18 1 98.81 90 VAL B CA 1
ATOM 1685 C C . VAL B 1 90 ? -7.902 -3.396 -11.188 1 98.81 90 VAL B C 1
ATOM 1687 O O . VAL B 1 90 ? -7.641 -4.559 -10.883 1 98.81 90 VAL B O 1
ATOM 1690 N N . TRP B 1 91 ? -9.031 -3.014 -11.602 1 98.81 91 TRP B N 1
ATOM 1691 C CA . TRP B 1 91 ? -10.133 -3.969 -11.672 1 98.81 91 TRP B CA 1
ATOM 1692 C C . TRP B 1 91 ? -9.828 -5.086 -12.664 1 98.81 91 TRP B C 1
ATOM 1694 O O . TRP B 1 91 ? -10.039 -6.262 -12.367 1 98.81 91 TRP B O 1
ATOM 1704 N N . ASP B 1 92 ? -9.297 -4.711 -13.805 1 98.38 92 ASP B N 1
ATOM 1705 C CA . ASP B 1 92 ? -8.922 -5.711 -14.797 1 98.38 92 ASP B CA 1
ATOM 1706 C C . ASP B 1 92 ? -7.887 -6.684 -14.227 1 98.38 92 ASP B C 1
ATOM 1708 O O . ASP B 1 92 ? -7.969 -7.891 -14.461 1 98.38 92 ASP B O 1
ATOM 1712 N N . THR B 1 93 ? -6.965 -6.117 -13.531 1 98.75 93 THR B N 1
ATOM 1713 C CA . THR B 1 93 ? -5.945 -6.941 -12.891 1 98.75 93 THR B CA 1
ATOM 1714 C C . THR B 1 93 ? -6.578 -7.93 -11.922 1 98.75 93 THR B C 1
ATOM 1716 O O . THR B 1 93 ? -6.242 -9.117 -11.922 1 98.75 93 THR B O 1
ATOM 1719 N N . ILE B 1 94 ? -7.512 -7.488 -11.141 1 98.81 94 ILE B N 1
ATOM 1720 C CA . ILE B 1 94 ? -8.18 -8.297 -10.125 1 98.81 94 ILE B CA 1
ATOM 1721 C C . ILE B 1 94 ? -8.953 -9.43 -10.789 1 98.81 94 ILE B C 1
ATOM 1723 O O . ILE B 1 94 ? -8.914 -10.57 -10.32 1 98.81 94 ILE B O 1
ATOM 1727 N N . LYS B 1 95 ? -9.539 -9.156 -11.867 1 98.31 95 LYS B N 1
ATOM 1728 C CA . LYS B 1 95 ? -10.492 -10.109 -12.438 1 98.31 95 LYS B CA 1
ATOM 1729 C C . LYS B 1 95 ? -9.805 -11.039 -13.43 1 98.31 95 LYS B C 1
ATOM 1731 O O . LYS B 1 95 ? -10.258 -12.172 -13.641 1 98.31 95 LYS B O 1
ATOM 1736 N N . GLU B 1 96 ? -8.703 -10.609 -13.961 1 98 96 GLU B N 1
ATOM 1737 C CA . GLU B 1 96 ? -8.07 -11.398 -15.016 1 98 96 GLU B CA 1
ATOM 1738 C C . GLU B 1 96 ? -6.668 -11.844 -14.609 1 98 96 GLU B C 1
ATOM 1740 O O . GLU B 1 96 ? -6.383 -13.039 -14.547 1 98 96 GLU B O 1
ATOM 1745 N N . ASP B 1 97 ? -5.832 -10.898 -14.25 1 98.5 97 ASP B N 1
ATOM 1746 C CA . ASP B 1 97 ? -4.418 -11.188 -14.039 1 98.5 97 ASP B CA 1
ATOM 1747 C C . ASP B 1 97 ? -4.207 -11.977 -12.75 1 98.5 97 ASP B C 1
ATOM 1749 O O . ASP B 1 97 ? -3.363 -12.875 -12.695 1 98.5 97 ASP B O 1
ATOM 1753 N N . ILE B 1 98 ? -4.996 -11.656 -11.758 1 98.69 98 ILE B N 1
ATOM 1754 C CA . ILE B 1 98 ? -4.801 -12.258 -10.445 1 98.69 98 ILE B CA 1
ATOM 1755 C C . ILE B 1 98 ? -5.164 -13.742 -10.5 1 98.69 98 ILE B C 1
ATOM 1757 O O . ILE B 1 98 ? -4.391 -14.594 -10.055 1 98.69 98 ILE B O 1
ATOM 1761 N N . PRO B 1 99 ? -6.32 -14.109 -11.039 1 98.56 99 PRO B N 1
ATOM 1762 C CA . PRO B 1 99 ? -6.613 -15.539 -11.156 1 98.56 99 PRO B CA 1
ATOM 1763 C C . PRO B 1 99 ? -5.57 -16.297 -11.977 1 98.56 99 PRO B C 1
ATOM 1765 O O . PRO B 1 99 ? -5.195 -17.422 -11.625 1 98.56 99 PRO B O 1
ATOM 1768 N N . ALA B 1 100 ? -5.07 -15.719 -13.016 1 98.44 100 ALA B N 1
ATOM 1769 C CA . ALA B 1 100 ? -4.031 -16.344 -13.828 1 98.44 100 ALA B CA 1
ATOM 1770 C C . ALA B 1 100 ? -2.742 -16.531 -13.039 1 98.44 100 ALA B C 1
ATOM 1772 O O . ALA B 1 100 ? -2.096 -17.578 -13.109 1 98.44 100 ALA B O 1
ATOM 1773 N N . LEU B 1 101 ? -2.389 -15.516 -12.289 1 98.75 101 LEU B N 1
ATOM 1774 C CA . LEU B 1 101 ? -1.194 -15.57 -11.453 1 98.75 101 LEU B CA 1
ATOM 1775 C C . LEU B 1 101 ? -1.319 -16.672 -10.398 1 98.75 101 LEU B C 1
ATOM 1777 O O . LEU B 1 101 ? -0.36 -17.391 -10.141 1 98.75 101 LEU B O 1
ATOM 1781 N N . LYS B 1 102 ? -2.49 -16.719 -9.781 1 98.75 102 LYS B N 1
ATOM 1782 C CA . LYS B 1 102 ? -2.736 -17.75 -8.773 1 98.75 102 LYS B CA 1
ATOM 1783 C C . LYS B 1 102 ? -2.439 -19.141 -9.328 1 98.75 102 LYS B C 1
ATOM 1785 O O . LYS B 1 102 ? -1.725 -19.922 -8.703 1 98.75 102 LYS B O 1
ATOM 1790 N N . LYS B 1 103 ? -2.949 -19.438 -10.461 1 98.5 103 LYS B N 1
ATOM 1791 C CA . LYS B 1 103 ? -2.785 -20.75 -11.086 1 98.5 103 LYS B CA 1
ATOM 1792 C C . LYS B 1 103 ? -1.311 -21.062 -11.336 1 98.5 103 LYS B C 1
ATOM 1794 O O . LYS B 1 103 ? -0.833 -22.141 -11 1 98.5 103 LYS B O 1
ATOM 1799 N N . ILE B 1 104 ? -0.619 -20.109 -11.883 1 98.25 104 ILE B N 1
ATOM 1800 C CA . ILE B 1 104 ? 0.767 -20.359 -12.266 1 98.25 104 ILE B CA 1
ATOM 1801 C C . ILE B 1 104 ? 1.636 -20.453 -11.008 1 98.25 104 ILE B C 1
ATOM 1803 O O . ILE B 1 104 ? 2.572 -21.266 -10.961 1 98.25 104 ILE B O 1
ATOM 1807 N N . VAL B 1 105 ? 1.371 -19.656 -10.039 1 98.62 105 VAL B N 1
ATOM 1808 C CA . VAL B 1 105 ? 2.162 -19.688 -8.812 1 98.62 105 VAL B CA 1
ATOM 1809 C C . VAL B 1 105 ? 1.952 -21.031 -8.102 1 98.62 105 VAL B C 1
ATOM 1811 O O . VAL B 1 105 ? 2.898 -21.609 -7.566 1 98.62 105 VAL B O 1
ATOM 1814 N N . LEU B 1 106 ? 0.745 -21.5 -8.102 1 98.25 106 LEU B N 1
ATOM 1815 C CA . LEU B 1 106 ? 0.473 -22.812 -7.523 1 98.25 106 LEU B CA 1
ATOM 1816 C C . LEU B 1 106 ? 1.239 -23.906 -8.266 1 98.25 106 LEU B C 1
ATOM 1818 O O . LEU B 1 106 ? 1.786 -24.812 -7.641 1 98.25 106 LEU B O 1
ATOM 1822 N N . GLU B 1 107 ? 1.288 -23.812 -9.531 1 97.44 107 GLU B N 1
ATOM 1823 C CA . GLU B 1 107 ? 2.061 -24.75 -10.336 1 97.44 107 GLU B CA 1
ATOM 1824 C C . GLU B 1 107 ? 3.545 -24.688 -9.984 1 97.44 107 GLU B C 1
ATOM 1826 O O . GLU B 1 107 ? 4.207 -25.734 -9.883 1 97.44 107 GLU B O 1
ATOM 1831 N N . ILE B 1 108 ? 4.027 -23.484 -9.852 1 97.81 108 ILE B N 1
ATOM 1832 C CA . ILE B 1 108 ? 5.434 -23.297 -9.508 1 97.81 108 ILE B CA 1
ATOM 1833 C C . ILE B 1 108 ? 5.734 -23.938 -8.164 1 97.81 108 ILE B C 1
ATOM 1835 O O . ILE B 1 108 ? 6.73 -24.656 -8.016 1 97.81 108 ILE B O 1
ATOM 1839 N N . ILE B 1 109 ? 4.871 -23.672 -7.238 1 97.19 109 ILE B N 1
ATOM 1840 C CA . ILE B 1 109 ? 5.07 -24.219 -5.898 1 97.19 109 ILE B CA 1
ATOM 1841 C C . ILE B 1 109 ? 5.047 -25.75 -5.949 1 97.19 109 ILE B C 1
ATOM 1843 O O . ILE B 1 109 ? 5.859 -26.406 -5.301 1 97.19 109 ILE B O 1
ATOM 1847 N N . GLN B 1 110 ? 4.133 -26.312 -6.711 1 96.25 110 GLN B N 1
ATOM 1848 C CA . GLN B 1 110 ? 4.062 -27.75 -6.879 1 96.25 110 GLN B CA 1
ATOM 1849 C C . GLN B 1 110 ? 5.348 -28.297 -7.5 1 96.25 110 GLN B C 1
ATOM 1851 O O . GLN B 1 110 ? 5.859 -29.328 -7.07 1 96.25 110 GLN B O 1
ATOM 1856 N N . ASP B 1 111 ? 5.797 -27.625 -8.484 1 94.38 111 ASP B N 1
ATOM 1857 C CA . ASP B 1 111 ? 7.039 -28.016 -9.141 1 94.38 111 ASP B CA 1
ATOM 1858 C C . ASP B 1 111 ? 8.211 -28 -8.156 1 94.38 111 ASP B C 1
ATOM 1860 O O . ASP B 1 111 ? 9.055 -28.906 -8.172 1 94.38 111 ASP B O 1
ATOM 1864 N N . LEU B 1 112 ? 8.281 -26.953 -7.402 1 93 112 LEU B N 1
ATOM 1865 C CA . LEU B 1 112 ? 9.367 -26.797 -6.438 1 93 112 LEU B CA 1
ATOM 1866 C C . LEU B 1 112 ? 9.297 -27.875 -5.359 1 93 112 LEU B C 1
ATOM 1868 O O . LEU B 1 112 ? 10.328 -28.312 -4.844 1 93 112 LEU B O 1
ATOM 1872 N N . ASN B 1 113 ? 8.062 -28.234 -5 1 90.75 113 ASN B N 1
ATOM 1873 C CA . ASN B 1 113 ? 7.895 -29.234 -3.963 1 90.75 113 ASN B CA 1
ATOM 1874 C C . ASN B 1 113 ? 8.094 -30.656 -4.516 1 90.75 113 ASN B C 1
ATOM 1876 O O . ASN B 1 113 ? 8.414 -31.578 -3.768 1 90.75 113 ASN B O 1
ATOM 1880 N N . GLY B 1 114 ? 7.59 -30.953 -5.75 1 82.81 114 GLY B N 1
ATOM 1881 C CA . GLY B 1 114 ? 7.742 -32.25 -6.371 1 82.81 114 GLY B CA 1
ATOM 1882 C C . GLY B 1 114 ? 9.125 -32.5 -6.949 1 82.81 114 GLY B C 1
ATOM 1883 O O . GLY B 1 114 ? 9.469 -33.625 -7.316 1 82.81 114 GLY B O 1
ATOM 1884 N N . ASN B 1 115 ? 9.867 -31.484 -7.445 1 60.84 115 ASN B N 1
ATOM 1885 C CA . ASN B 1 115 ? 11.195 -31.75 -7.988 1 60.84 115 ASN B CA 1
ATOM 1886 C C . ASN B 1 115 ? 12.148 -32.281 -6.914 1 60.84 115 ASN B C 1
ATOM 1888 O O . ASN B 1 115 ? 12.461 -31.562 -5.957 1 60.84 115 ASN B O 1
ATOM 1892 N N . PRO B 1 116 ? 12.336 -33.75 -6.836 1 46.97 116 PRO B N 1
ATOM 1893 C CA . PRO B 1 116 ? 13.336 -34.438 -6.031 1 46.97 116 PRO B CA 1
ATOM 1894 C C . PRO B 1 116 ? 14.742 -33.875 -6.188 1 46.97 116 PRO B C 1
ATOM 1896 O O . PRO B 1 116 ? 15.055 -33.281 -7.227 1 46.97 116 PRO B O 1
#

Sequence (232 aa):
MKKDDRVYLNHILQSVSLIEKYTEDLTEEEFLSNSLFQDATIRQIQIIGEATKNLSKSLRDKYPQVHWRGIAGMRDKLIHDYFGVDINAVWDTIKEDIPALKKIVLEIIQDLNGNPMKKDDRVYLNHILQSVSLIEKYTEDLTEEEFLSNSLFQDATIRQIQIIGEATKNLSKSLRDKYPQVHWRGIAGMRDKLIHDYFGVDINAVWDTIKEDIPALKKIVLEIIQDLNGNP

Foldseek 3Di:
DQDDLLVLLVLLLVLLVVLCVLPVPPDPVRQVVDVVNLVSNLVSLLSNLVSLVSHDPVLCVVCVVDPSVVSVVSSVCCVPVVVPDDSVVSVCCSVPVSVVSNVVSVVSSVCVVPVD/DQDDLVVLLVLLLVLLVVLCVLPVPPDPVRQVVDVVNLVSNLVSLLSNLVSLVSHDPVLCVVCVVDPSVVSVVSSVCCVPVVVPDDSVVSVCCSVPVSVVSNVVSVVSSVCVVPPD

Radius of gyration: 19.02 Å; Cα contacts (8 Å, |Δi|>4): 222; chains: 2; bounding box: 40×72×37 Å

Nearest PDB structures (foldseek):
  4k0d-assembly1_B  TM=5.170E-01  e=1.149E+00  Anaeromyxobacter dehalogenans 2CP-C
  6n1l-assembly1_A  TM=4.674E-01  e=2.365E+00  Borreliella burgdorferi B31
  4k0d-assembly1_B  TM=5.032E-01  e=1.944E+00  Anaeromyxobacter dehalogenans 2CP-C
  6n1l-assembly1_A  TM=3.995E-01  e=2.388E+00  Borreliella burgdorferi B31
  8ii8-assembly1_A  TM=3.014E-01  e=8.214E+00  Pleurotus salmoneostramineus